Protein AF-A0A059LFQ0-F1 (afdb_monomer)

Radius of gyration: 30.04 Å; Cα contacts (8 Å, |Δi|>4): 350; chains: 1; bounding box: 87×69×75 Å

Structure (mmCIF, N/CA/C/O backbone):
data_AF-A0A059LFQ0-F1
#
_entry.id   AF-A0A059LFQ0-F1
#
loop_
_atom_site.group_PDB
_atom_site.id
_atom_site.type_symbol
_atom_site.label_atom_id
_atom_site.label_alt_id
_atom_site.label_comp_id
_atom_site.label_asym_id
_atom_site.label_entity_id
_atom_site.label_seq_id
_atom_site.pdbx_PDB_ins_code
_atom_site.Cartn_x
_atom_site.Cartn_y
_atom_site.Cartn_z
_atom_site.occupancy
_atom_site.B_iso_or_equiv
_atom_site.auth_seq_id
_atom_site.auth_comp_id
_atom_site.auth_asym_id
_atom_site.auth_atom_id
_atom_site.pdbx_PDB_model_num
ATOM 1 N N . MET A 1 1 ? 21.410 -30.186 13.457 1.00 49.62 1 MET A N 1
ATOM 2 C CA . MET A 1 1 ? 20.050 -30.114 12.888 1.00 49.62 1 MET A CA 1
ATOM 3 C C . MET A 1 1 ? 20.029 -28.939 11.933 1.00 49.62 1 MET A C 1
ATOM 5 O O . MET A 1 1 ? 20.402 -27.852 12.351 1.00 49.62 1 MET A O 1
ATOM 9 N N . LEU A 1 2 ? 19.724 -29.170 10.656 1.00 38.38 2 LEU A N 1
ATOM 10 C CA . LEU A 1 2 ? 19.491 -28.080 9.705 1.00 38.38 2 LEU A CA 1
ATOM 11 C C . LEU A 1 2 ? 18.171 -27.388 10.082 1.00 38.38 2 LEU A C 1
ATOM 13 O O . LEU A 1 2 ? 17.248 -28.095 10.497 1.00 38.38 2 LEU A O 1
ATOM 17 N N . PRO A 1 3 ? 18.075 -26.052 9.984 1.00 48.69 3 PRO A N 1
ATOM 18 C CA . PRO A 1 3 ? 16.813 -25.366 10.216 1.00 48.69 3 PRO A CA 1
ATOM 19 C C . PRO A 1 3 ? 15.763 -25.854 9.203 1.00 48.69 3 PRO A C 1
ATOM 21 O O . PRO A 1 3 ? 16.125 -26.200 8.072 1.00 48.69 3 PRO A O 1
ATOM 24 N N . PRO A 1 4 ? 14.480 -25.922 9.597 1.00 52.53 4 PRO A N 1
ATOM 25 C CA . PRO A 1 4 ? 13.408 -26.299 8.687 1.00 52.53 4 PRO A CA 1
ATOM 26 C C . PRO A 1 4 ? 13.381 -25.337 7.494 1.00 52.53 4 PRO A C 1
ATOM 28 O O . PRO A 1 4 ? 13.514 -24.125 7.655 1.00 52.53 4 PRO A O 1
ATOM 31 N N . VAL A 1 5 ? 13.236 -25.889 6.288 1.00 53.94 5 VAL A N 1
ATOM 32 C CA . VAL A 1 5 ? 13.040 -25.089 5.075 1.00 53.94 5 VAL A CA 1
ATOM 33 C C . VAL A 1 5 ? 11.691 -24.381 5.229 1.00 53.94 5 VAL A C 1
ATOM 35 O O . VAL A 1 5 ? 10.698 -25.079 5.451 1.00 53.94 5 VAL A O 1
ATOM 38 N N . PRO A 1 6 ? 11.632 -23.038 5.161 1.00 51.75 6 PRO A N 1
ATOM 39 C CA . PRO A 1 6 ? 10.374 -22.319 5.299 1.00 51.75 6 PRO A CA 1
ATOM 40 C C . PRO A 1 6 ? 9.403 -22.792 4.221 1.00 51.75 6 PRO A C 1
ATOM 42 O O . PRO A 1 6 ? 9.793 -23.022 3.069 1.00 51.75 6 PRO A O 1
ATOM 45 N N . SER A 1 7 ? 8.141 -22.969 4.605 1.00 55.72 7 SER A N 1
ATOM 46 C CA . SER A 1 7 ? 7.105 -23.319 3.647 1.00 55.72 7 SER A CA 1
ATOM 47 C C . SER A 1 7 ? 6.990 -22.188 2.608 1.00 55.72 7 SER A C 1
ATOM 49 O O . SER A 1 7 ? 7.266 -21.027 2.923 1.00 55.72 7 SER A O 1
ATOM 51 N N . PRO A 1 8 ? 6.590 -22.463 1.355 1.00 57.53 8 PRO A N 1
ATOM 52 C CA . PRO A 1 8 ? 6.386 -21.407 0.362 1.00 57.53 8 PRO A CA 1
ATOM 53 C C . PRO A 1 8 ? 5.339 -20.355 0.780 1.00 57.53 8 PRO A C 1
ATOM 55 O O . PRO A 1 8 ? 5.271 -19.316 0.124 1.00 57.53 8 PRO A O 1
ATOM 58 N N . ALA A 1 9 ? 4.566 -20.601 1.846 1.00 61.19 9 ALA A N 1
ATOM 59 C CA . ALA A 1 9 ? 3.638 -19.645 2.443 1.00 61.19 9 ALA A CA 1
ATOM 60 C C . ALA A 1 9 ? 4.330 -18.584 3.325 1.00 61.19 9 ALA A C 1
ATOM 62 O O . ALA A 1 9 ? 3.818 -17.476 3.426 1.00 61.19 9 ALA A O 1
ATOM 63 N N . ASP A 1 10 ? 5.517 -18.866 3.876 1.00 71.25 10 ASP A N 1
ATOM 64 C CA . ASP A 1 10 ? 6.169 -18.005 4.883 1.00 71.25 10 ASP A CA 1
ATOM 65 C C . ASP A 1 10 ? 7.236 -17.062 4.302 1.00 71.25 10 ASP A C 1
ATOM 67 O O . ASP A 1 10 ? 7.890 -16.311 5.028 1.00 71.25 10 ASP A O 1
ATOM 71 N N . ARG A 1 11 ? 7.472 -17.106 2.984 1.00 88.44 11 ARG A N 1
ATOM 72 C CA . ARG A 1 11 ? 8.466 -16.238 2.334 1.00 88.44 11 ARG A CA 1
ATOM 73 C C . ARG A 1 11 ? 7.852 -14.921 1.870 1.00 88.44 11 ARG A C 1
ATOM 75 O O . ARG A 1 11 ? 6.704 -14.869 1.432 1.00 88.44 11 ARG A O 1
ATOM 82 N N . VAL A 1 12 ? 8.674 -13.872 1.850 1.00 91.50 12 VAL A N 1
ATOM 83 C CA . VAL A 1 12 ? 8.312 -12.591 1.229 1.00 91.50 12 VAL A CA 1
ATOM 84 C C . VAL A 1 12 ? 7.959 -12.821 -0.240 1.00 91.50 12 VAL A C 1
ATOM 86 O O . VAL A 1 12 ? 8.779 -13.332 -1.006 1.00 91.50 12 VAL A O 1
ATOM 89 N N . ARG A 1 13 ? 6.741 -12.424 -0.621 1.00 93.88 13 ARG A N 1
ATOM 90 C CA . ARG A 1 13 ? 6.265 -12.453 -2.006 1.00 93.88 13 ARG A CA 1
ATOM 91 C C . ARG A 1 13 ? 6.632 -11.153 -2.707 1.00 93.88 13 ARG A C 1
ATOM 93 O O . ARG A 1 13 ? 6.334 -10.069 -2.209 1.00 93.88 13 ARG A O 1
ATOM 100 N N . VAL A 1 14 ? 7.255 -11.255 -3.874 1.00 96.25 14 VAL A N 1
ATOM 101 C CA . VAL A 1 14 ? 7.711 -10.112 -4.665 1.00 96.25 14 VAL A CA 1
ATOM 102 C C . VAL A 1 14 ? 6.994 -10.103 -6.006 1.00 96.25 14 VAL A C 1
ATOM 104 O O . VAL A 1 14 ? 7.158 -11.006 -6.824 1.00 96.25 14 VAL A O 1
ATOM 107 N N . TYR A 1 15 ? 6.235 -9.036 -6.245 1.00 96.56 15 TYR A N 1
ATOM 108 C CA . TYR A 1 15 ? 5.571 -8.772 -7.517 1.00 96.56 15 TYR A CA 1
ATOM 109 C C . TYR A 1 15 ? 6.213 -7.572 -8.207 1.00 96.56 15 TYR A C 1
ATOM 111 O O . TYR A 1 15 ? 6.507 -6.559 -7.570 1.00 96.56 15 TYR A O 1
ATOM 119 N N . VAL A 1 16 ? 6.389 -7.655 -9.524 1.00 96.88 16 VAL A N 1
ATOM 120 C CA . VAL A 1 16 ? 6.847 -6.527 -10.339 1.00 96.88 16 VAL A CA 1
ATOM 121 C C . VAL A 1 16 ? 5.700 -6.012 -11.180 1.00 96.88 16 VAL A C 1
ATOM 123 O O . VAL A 1 16 ? 5.093 -6.766 -11.928 1.00 96.88 16 VAL A O 1
ATOM 126 N N . ARG A 1 17 ? 5.436 -4.708 -11.112 1.00 95.88 17 ARG A N 1
ATOM 127 C CA . ARG A 1 17 ? 4.472 -4.036 -11.982 1.00 95.88 17 ARG A CA 1
ATOM 128 C C . ARG A 1 17 ? 5.190 -3.121 -12.958 1.00 95.88 17 ARG A C 1
ATOM 130 O O . ARG A 1 17 ? 5.884 -2.194 -12.544 1.00 95.88 17 ARG A O 1
ATOM 137 N N . VAL A 1 18 ? 4.985 -3.351 -14.250 1.00 94.19 18 VAL A N 1
ATOM 138 C CA . VAL A 1 18 ? 5.512 -2.484 -15.308 1.00 94.19 18 VAL A CA 1
ATOM 139 C C . VAL A 1 18 ? 4.449 -1.446 -15.656 1.00 94.19 18 VAL A C 1
ATOM 141 O O . VAL A 1 18 ? 3.319 -1.807 -15.970 1.00 94.19 18 VAL A O 1
ATOM 144 N N . ARG A 1 19 ? 4.777 -0.151 -15.580 1.00 92.62 19 ARG A N 1
ATOM 145 C CA . ARG A 1 19 ? 3.837 0.914 -15.965 1.00 92.62 19 ARG A CA 1
ATOM 146 C C . ARG A 1 19 ? 3.724 1.048 -17.492 1.00 92.62 19 ARG A C 1
ATOM 148 O O . ARG A 1 19 ? 4.681 0.706 -18.190 1.00 92.62 19 ARG A O 1
ATOM 155 N N . PRO A 1 20 ? 2.618 1.608 -18.018 1.00 90.44 20 PRO A N 1
ATOM 156 C CA . PRO A 1 20 ? 2.549 2.060 -19.403 1.00 90.44 20 PRO A CA 1
ATOM 157 C C . PRO A 1 20 ? 3.711 2.981 -19.759 1.00 90.44 20 PRO A C 1
ATOM 159 O O . PRO A 1 20 ? 4.155 3.794 -18.939 1.00 90.44 20 PRO A O 1
ATOM 162 N N . ARG A 1 21 ? 4.199 2.828 -20.990 1.00 87.62 21 ARG A N 1
ATOM 163 C CA . ARG A 1 21 ? 5.264 3.657 -21.538 1.00 87.62 21 ARG A CA 1
ATOM 164 C C . ARG A 1 21 ? 4.750 5.078 -21.798 1.00 87.62 21 ARG A C 1
ATOM 166 O O . ARG A 1 21 ? 3.622 5.252 -22.248 1.00 87.62 21 ARG A O 1
ATOM 173 N N . MET A 1 22 ? 5.598 6.062 -21.531 1.00 85.62 22 MET A N 1
ATOM 174 C CA . MET A 1 22 ? 5.428 7.470 -21.887 1.00 85.62 22 MET A CA 1
ATOM 175 C C . MET A 1 22 ? 6.414 7.853 -23.000 1.00 85.62 22 MET A C 1
ATOM 177 O O . MET A 1 22 ? 7.436 7.189 -23.187 1.00 85.62 22 MET A O 1
ATOM 181 N N . ASP A 1 23 ? 6.126 8.931 -23.729 1.00 81.31 23 ASP A N 1
ATOM 182 C CA . ASP A 1 23 ? 6.962 9.391 -24.850 1.00 81.31 23 ASP A CA 1
ATOM 183 C C . ASP A 1 23 ? 8.389 9.766 -24.415 1.00 81.31 23 ASP A C 1
ATOM 185 O O . ASP A 1 23 ? 9.339 9.614 -25.178 1.00 81.31 23 ASP A O 1
ATOM 189 N N . GLU A 1 24 ? 8.548 10.186 -23.159 1.00 79.88 24 GLU A N 1
ATOM 190 C CA . GLU A 1 24 ? 9.830 10.549 -22.542 1.00 79.88 24 GLU A CA 1
ATOM 191 C C . GLU A 1 24 ? 10.684 9.332 -22.130 1.00 79.88 24 GLU A C 1
ATOM 193 O O . GLU A 1 24 ? 11.830 9.490 -21.703 1.00 79.88 24 GLU A O 1
ATOM 198 N N . ASP A 1 25 ? 10.149 8.110 -22.231 1.00 80.69 25 ASP A N 1
ATOM 199 C CA . ASP A 1 25 ? 10.882 6.894 -21.874 1.00 80.69 25 ASP A CA 1
ATOM 200 C C . ASP A 1 25 ? 11.902 6.504 -22.957 1.00 80.69 25 ASP A C 1
ATOM 202 O O . ASP A 1 25 ? 11.668 6.684 -24.154 1.00 80.69 25 ASP A O 1
ATOM 206 N N . GLY A 1 26 ? 13.012 5.889 -22.524 1.00 78.44 26 GLY A N 1
ATOM 207 C CA . GLY A 1 26 ? 14.118 5.421 -23.373 1.00 78.44 26 GLY A CA 1
ATOM 208 C C . GLY A 1 26 ? 13.770 4.251 -24.309 1.00 78.44 26 GLY A C 1
ATOM 209 O O . GLY A 1 26 ? 12.698 4.185 -24.893 1.00 78.44 26 GLY A O 1
ATOM 210 N N . SER A 1 27 ? 14.681 3.300 -24.521 1.00 80.12 27 SER A N 1
ATOM 211 C CA . SER A 1 27 ? 14.458 2.239 -25.523 1.00 80.12 27 SER A CA 1
ATOM 212 C C . SER A 1 27 ? 13.156 1.430 -25.287 1.00 80.12 27 SER A C 1
ATOM 214 O O . SER A 1 27 ? 12.941 0.958 -24.167 1.00 80.12 27 SER A O 1
ATOM 216 N N . PRO A 1 28 ? 12.308 1.199 -26.321 1.00 76.75 28 PRO A N 1
ATOM 217 C CA . PRO A 1 28 ? 11.068 0.404 -26.213 1.00 76.75 28 PRO A CA 1
ATOM 218 C C . PRO A 1 28 ? 11.271 -0.997 -25.666 1.00 76.75 28 PRO A C 1
ATOM 220 O O . PRO A 1 28 ? 10.387 -1.535 -25.009 1.00 76.75 28 PRO A O 1
ATOM 223 N N . ASN A 1 29 ? 12.436 -1.572 -25.941 1.00 81.00 29 ASN A N 1
ATOM 224 C CA . ASN A 1 29 ? 12.727 -2.968 -25.654 1.00 81.00 29 ASN A CA 1
ATOM 225 C C . ASN A 1 29 ? 13.559 -3.135 -24.380 1.00 81.00 29 ASN A C 1
ATOM 227 O O . ASN A 1 29 ? 14.070 -4.226 -24.129 1.00 81.00 29 ASN A O 1
ATOM 231 N N . ALA A 1 30 ? 13.697 -2.069 -23.579 1.00 86.50 30 ALA A N 1
ATOM 232 C CA . ALA A 1 30 ? 14.480 -2.089 -22.350 1.00 86.50 30 ALA A CA 1
ATOM 233 C C . ALA A 1 30 ? 13.932 -3.084 -21.314 1.00 86.50 30 ALA A C 1
ATOM 235 O O . ALA A 1 30 ? 14.713 -3.634 -20.542 1.00 86.50 30 ALA A O 1
ATOM 236 N N . VAL A 1 31 ? 12.618 -3.339 -21.306 1.00 91.25 31 VAL A N 1
ATOM 237 C CA . VAL A 1 31 ? 11.961 -4.317 -20.426 1.00 91.25 31 VAL A CA 1
ATOM 238 C C . VAL A 1 31 ? 11.109 -5.262 -21.268 1.00 91.25 31 VAL A C 1
ATOM 240 O O . VAL A 1 31 ? 10.189 -4.827 -21.953 1.00 91.25 31 VAL A O 1
ATOM 243 N N . GLN A 1 32 ? 11.401 -6.558 -21.197 1.00 91.94 32 GLN A N 1
ATOM 244 C CA . GLN A 1 32 ? 10.672 -7.617 -21.894 1.00 91.94 32 GLN A CA 1
ATOM 245 C C . GLN A 1 32 ? 10.048 -8.556 -20.874 1.00 91.94 32 GLN A C 1
ATOM 247 O O . GLN A 1 32 ? 10.755 -9.148 -20.060 1.00 91.94 32 GLN A O 1
ATOM 252 N N . LEU A 1 33 ? 8.726 -8.679 -20.906 1.00 93.69 33 LEU A N 1
ATOM 253 C CA . LEU A 1 33 ? 8.003 -9.625 -20.066 1.00 93.69 33 LEU A CA 1
ATOM 254 C C . LEU A 1 33 ? 7.990 -10.999 -20.734 1.00 93.69 33 LEU A C 1
ATOM 256 O O . LEU A 1 33 ? 7.787 -11.095 -21.945 1.00 93.69 33 LEU A O 1
ATOM 260 N N . HIS A 1 34 ? 8.181 -12.055 -19.946 1.00 94.25 34 HIS A N 1
ATOM 261 C CA . HIS A 1 34 ? 8.029 -13.421 -20.437 1.00 94.25 34 HIS A CA 1
ATOM 262 C C . HIS A 1 34 ? 6.565 -13.880 -20.327 1.00 94.25 34 HIS A C 1
ATOM 264 O O . HIS A 1 34 ? 5.856 -13.457 -19.412 1.00 94.25 34 HIS A O 1
ATOM 270 N N . PRO A 1 35 ? 6.098 -14.776 -21.219 1.00 91.81 35 PRO A N 1
ATOM 271 C CA . PRO A 1 35 ? 4.732 -15.314 -21.176 1.00 91.81 35 PRO A CA 1
ATOM 272 C C . PRO A 1 35 ? 4.402 -16.129 -19.917 1.00 91.81 35 PRO A C 1
ATOM 274 O O . PRO A 1 35 ? 3.238 -16.422 -19.671 1.00 91.81 35 PRO A O 1
ATOM 277 N N . ASP A 1 36 ? 5.414 -16.510 -19.134 1.00 92.56 36 ASP A N 1
ATOM 278 C CA . ASP A 1 36 ? 5.254 -17.240 -17.873 1.00 92.56 36 ASP A CA 1
ATOM 279 C C . ASP A 1 36 ? 4.622 -16.394 -16.750 1.00 92.56 36 ASP A C 1
ATOM 281 O O . ASP A 1 36 ? 4.256 -16.937 -15.708 1.00 92.56 36 ASP A O 1
ATOM 285 N N . GLY A 1 37 ? 4.514 -15.072 -16.941 1.00 92.88 37 GLY A N 1
ATOM 286 C CA . GLY A 1 37 ? 3.968 -14.141 -15.954 1.00 92.88 37 GLY A CA 1
ATOM 287 C C . GLY A 1 37 ? 4.808 -14.023 -14.681 1.00 92.88 37 GLY A C 1
ATOM 288 O O . GLY A 1 37 ? 4.322 -13.493 -13.686 1.00 92.88 37 GLY A O 1
ATOM 289 N N . ARG A 1 38 ? 6.048 -14.522 -14.684 1.00 94.75 38 ARG A N 1
ATOM 290 C CA . ARG A 1 38 ? 6.945 -14.584 -13.515 1.00 94.75 38 ARG A CA 1
ATOM 291 C C . ARG A 1 38 ? 8.342 -14.074 -13.810 1.00 94.75 38 ARG A C 1
ATOM 293 O O . ARG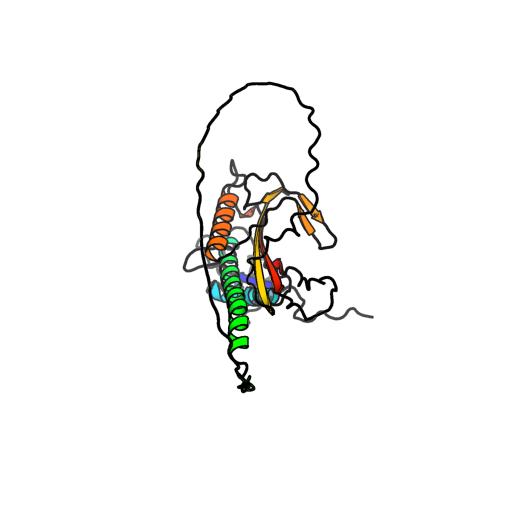 A 1 38 ? 9.043 -13.664 -12.890 1.00 94.75 38 ARG A O 1
ATOM 300 N N . SER A 1 39 ? 8.732 -14.041 -15.076 1.00 95.62 39 SER A N 1
ATOM 301 C CA . SER A 1 39 ? 10.050 -13.590 -15.482 1.00 95.62 39 SER A CA 1
ATOM 302 C C . SER A 1 39 ? 9.984 -12.302 -16.290 1.00 95.62 39 SER A C 1
ATOM 304 O O . SER A 1 39 ? 9.077 -12.072 -17.092 1.00 95.62 39 SER A O 1
ATOM 306 N N . LEU A 1 40 ? 11.018 -11.476 -16.152 1.00 95.75 40 LEU A N 1
ATOM 307 C CA . LEU A 1 40 ? 11.273 -10.356 -17.051 1.00 95.75 40 LEU A CA 1
ATOM 308 C C . LEU A 1 40 ? 12.751 -10.267 -17.402 1.00 95.75 40 LEU A C 1
ATOM 310 O O . LEU A 1 40 ? 13.629 -10.715 -16.664 1.00 95.75 40 LEU A O 1
ATOM 314 N N . THR A 1 41 ? 13.031 -9.644 -18.533 1.00 94.56 41 THR A N 1
ATOM 315 C CA . THR A 1 41 ? 14.378 -9.415 -19.028 1.00 94.56 41 THR A CA 1
ATOM 316 C C . THR A 1 41 ? 14.615 -7.927 -19.225 1.00 94.56 41 THR A C 1
ATOM 318 O O . THR A 1 41 ? 13.816 -7.243 -19.860 1.00 94.56 41 THR A O 1
ATOM 321 N N . ILE A 1 42 ? 15.729 -7.429 -18.687 1.00 92.94 42 ILE A N 1
ATOM 322 C CA . ILE A 1 42 ? 16.160 -6.043 -18.858 1.00 92.94 42 ILE A CA 1
ATOM 323 C C . ILE A 1 42 ? 17.288 -6.002 -19.887 1.00 92.94 42 ILE A C 1
ATOM 325 O O . ILE A 1 42 ? 18.353 -6.591 -19.674 1.00 92.94 42 ILE A O 1
ATOM 329 N N . GLN A 1 43 ? 17.060 -5.276 -20.980 1.00 89.06 43 GLN A N 1
ATOM 330 C CA . GLN A 1 43 ? 18.071 -4.973 -21.988 1.00 89.06 43 GLN A CA 1
ATOM 331 C C . GLN A 1 43 ? 18.615 -3.563 -21.760 1.00 89.06 43 GLN A C 1
ATOM 333 O O . GLN A 1 43 ? 17.864 -2.601 -21.608 1.00 89.06 43 GLN A O 1
ATOM 338 N N . ARG A 1 44 ? 19.941 -3.438 -21.719 1.00 83.94 44 ARG A N 1
ATOM 339 C CA . ARG A 1 44 ? 20.642 -2.160 -21.565 1.00 83.94 44 ARG A CA 1
ATOM 340 C C . ARG A 1 44 ? 21.571 -1.972 -22.752 1.00 83.94 44 ARG A C 1
ATOM 342 O O . ARG A 1 44 ? 22.219 -2.927 -23.174 1.00 83.94 44 ARG A O 1
ATOM 349 N N . GLU A 1 45 ? 21.670 -0.746 -23.250 1.00 79.19 45 GLU A N 1
ATOM 350 C CA . GLU A 1 45 ? 22.649 -0.417 -24.284 1.00 79.19 45 GLU A CA 1
ATOM 351 C C . GLU A 1 45 ? 24.058 -0.751 -23.775 1.00 79.19 45 GLU A C 1
ATOM 353 O O . GLU A 1 45 ? 24.453 -0.353 -22.675 1.00 79.19 45 GLU A O 1
ATOM 358 N N . ASN A 1 46 ? 24.800 -1.536 -24.558 1.00 79.25 46 ASN A N 1
ATOM 359 C CA . ASN A 1 46 ? 26.182 -1.934 -24.280 1.00 79.25 46 ASN A CA 1
ATOM 360 C C . ASN A 1 46 ? 26.407 -2.729 -22.975 1.00 79.25 46 ASN A C 1
ATOM 362 O O . ASN A 1 46 ? 27.519 -2.735 -22.445 1.00 79.25 46 ASN A O 1
ATOM 366 N N . ARG A 1 47 ? 25.392 -3.427 -22.439 1.00 81.44 47 ARG A N 1
ATOM 367 C CA . ARG A 1 47 ? 25.580 -4.394 -21.338 1.00 81.44 47 ARG A CA 1
ATOM 368 C C . ARG A 1 47 ? 24.891 -5.723 -21.616 1.00 81.44 47 ARG A C 1
ATOM 370 O O . ARG A 1 47 ? 23.946 -5.804 -22.395 1.00 81.44 47 ARG A O 1
ATOM 377 N N . ALA A 1 48 ? 25.362 -6.762 -20.927 1.00 83.06 48 ALA A N 1
ATOM 378 C CA . ALA A 1 48 ? 24.719 -8.065 -20.941 1.00 83.06 48 ALA A CA 1
ATOM 379 C C . ALA A 1 48 ? 23.259 -7.952 -20.482 1.00 83.06 48 ALA A C 1
ATOM 381 O O . ALA A 1 48 ? 22.929 -7.233 -19.534 1.00 83.06 48 ALA A O 1
ATOM 382 N N . THR A 1 49 ? 22.399 -8.677 -21.185 1.00 87.69 49 THR A N 1
ATOM 383 C CA . THR A 1 49 ? 20.981 -8.793 -20.864 1.00 87.69 49 THR A CA 1
ATOM 384 C C . THR A 1 49 ? 20.819 -9.581 -19.564 1.00 87.69 49 THR A C 1
ATOM 386 O O . THR A 1 49 ? 21.445 -10.626 -19.401 1.00 87.69 49 THR A O 1
ATOM 389 N N . ALA A 1 50 ? 19.986 -9.091 -18.645 1.00 92.31 50 ALA A N 1
ATOM 390 C CA . ALA A 1 50 ? 19.745 -9.738 -17.355 1.00 92.31 50 ALA A CA 1
ATOM 391 C C . ALA A 1 50 ? 18.299 -10.240 -17.262 1.00 92.31 50 ALA A C 1
ATOM 393 O O . ALA A 1 50 ? 17.365 -9.480 -17.525 1.00 92.31 50 ALA A O 1
ATOM 394 N N . LYS A 1 51 ? 18.119 -11.513 -16.891 1.00 94.19 51 LYS A N 1
ATOM 395 C CA . LYS A 1 51 ? 16.815 -12.125 -16.602 1.00 94.19 51 LYS A CA 1
ATOM 396 C C . LYS A 1 51 ? 16.581 -12.124 -15.090 1.00 94.19 51 LYS A C 1
ATOM 398 O O . LYS A 1 51 ? 17.490 -12.452 -14.334 1.00 94.19 51 LYS A O 1
ATOM 403 N N . PHE A 1 52 ? 15.369 -11.775 -14.682 1.00 96.00 52 PHE A N 1
ATOM 404 C CA . PHE A 1 52 ? 14.915 -11.774 -13.296 1.00 96.00 52 PHE A CA 1
ATOM 405 C C . PHE A 1 52 ? 13.621 -12.577 -13.187 1.00 96.00 52 PHE A C 1
ATOM 407 O O . PHE A 1 52 ? 12.801 -12.530 -14.105 1.00 96.00 52 PHE A O 1
ATOM 414 N N . GLU A 1 53 ? 13.445 -13.283 -12.075 1.00 96.12 53 GLU A N 1
ATOM 415 C CA . GLU A 1 53 ? 12.262 -14.095 -11.779 1.00 96.12 53 GLU A CA 1
ATOM 416 C C . GLU A 1 53 ? 11.655 -13.646 -10.446 1.00 96.12 53 GLU A C 1
ATOM 418 O O . GLU A 1 53 ? 12.377 -13.319 -9.502 1.00 96.12 53 GLU A O 1
ATOM 423 N N . PHE A 1 54 ? 10.328 -13.601 -10.397 1.00 95.88 54 PHE A N 1
ATOM 424 C CA . PHE A 1 54 ? 9.516 -13.073 -9.304 1.00 95.88 54 PHE A CA 1
ATOM 425 C C . PHE A 1 54 ? 8.275 -13.951 -9.100 1.00 95.88 54 PHE A C 1
ATOM 427 O O . PHE A 1 54 ? 7.989 -14.843 -9.901 1.00 95.88 54 PHE A O 1
ATOM 434 N N . ASP A 1 55 ? 7.499 -13.682 -8.049 1.00 95.19 55 ASP A N 1
ATOM 435 C CA . ASP A 1 55 ? 6.242 -14.399 -7.800 1.00 95.19 55 ASP A CA 1
ATOM 436 C C . ASP A 1 55 ? 5.156 -14.033 -8.819 1.00 95.19 55 ASP A C 1
ATOM 438 O O . ASP A 1 55 ? 4.322 -14.869 -9.176 1.00 95.19 55 ASP A O 1
ATOM 442 N N . GLY A 1 56 ? 5.224 -12.812 -9.354 1.00 95.69 56 GLY A N 1
ATOM 443 C CA . GLY A 1 56 ? 4.446 -12.393 -10.510 1.00 95.69 56 GLY A CA 1
ATOM 444 C C . GLY A 1 56 ? 4.989 -11.124 -11.163 1.00 95.69 56 GLY A C 1
ATOM 445 O O . GLY A 1 56 ? 5.504 -10.225 -10.495 1.00 95.69 56 GLY A O 1
ATOM 446 N N . VAL A 1 57 ? 4.852 -11.039 -12.483 1.00 97.12 57 VAL A N 1
ATOM 447 C CA . VAL A 1 57 ? 5.187 -9.862 -13.287 1.00 97.12 57 VAL A CA 1
ATOM 448 C C . VAL A 1 57 ? 3.926 -9.380 -13.998 1.00 97.12 57 VAL A C 1
ATOM 450 O O . VAL A 1 57 ? 3.393 -10.035 -14.890 1.00 97.12 57 VAL A O 1
ATOM 453 N N . LEU A 1 58 ? 3.452 -8.209 -13.587 1.00 96.19 58 LEU A N 1
ATOM 454 C CA . LEU A 1 58 ? 2.231 -7.575 -14.058 1.00 96.19 58 LEU A CA 1
ATOM 455 C C . LEU A 1 58 ? 2.547 -6.663 -15.257 1.00 96.19 58 LEU A C 1
ATOM 457 O O . LEU A 1 58 ? 3.351 -5.727 -15.117 1.00 96.19 58 LEU A O 1
ATOM 461 N N . PRO A 1 59 ? 1.931 -6.911 -16.429 1.00 95.06 59 PRO A N 1
ATOM 462 C CA . PRO A 1 59 ? 2.170 -6.125 -17.633 1.00 95.06 59 PRO A CA 1
ATOM 463 C C . PRO A 1 59 ? 1.598 -4.702 -17.527 1.00 95.06 59 PRO A C 1
ATOM 465 O O . PRO A 1 59 ? 0.750 -4.435 -16.676 1.00 95.06 59 PRO A O 1
ATOM 468 N N . PRO A 1 60 ? 1.968 -3.797 -18.452 1.00 93.19 60 PRO A N 1
ATOM 469 C CA . PRO A 1 60 ? 1.392 -2.451 -18.533 1.00 93.19 60 PRO A CA 1
ATOM 470 C C . PRO A 1 60 ? -0.131 -2.398 -18.681 1.00 93.19 60 PRO A C 1
ATOM 472 O O . PRO A 1 60 ? -0.745 -1.401 -18.313 1.00 93.19 60 PRO A O 1
ATOM 475 N N . SER A 1 61 ? -0.736 -3.458 -19.218 1.00 94.06 61 SER A N 1
ATOM 476 C CA . SER A 1 61 ? -2.187 -3.601 -19.350 1.00 94.06 61 SER A CA 1
ATOM 477 C C . SER A 1 61 ? -2.883 -4.033 -18.056 1.00 94.06 61 SER A C 1
ATOM 479 O O . SER A 1 61 ? -4.109 -4.017 -18.015 1.00 94.06 61 SER A O 1
ATOM 481 N N . ALA A 1 62 ? -2.136 -4.437 -17.020 1.00 94.44 62 ALA A N 1
ATOM 482 C CA . ALA A 1 62 ? -2.708 -4.899 -15.762 1.00 94.44 62 ALA A CA 1
ATOM 483 C C . ALA A 1 62 ? -3.444 -3.761 -15.046 1.00 94.44 62 ALA A C 1
ATOM 485 O O . ALA A 1 62 ? -2.874 -2.708 -14.720 1.00 94.44 62 ALA A O 1
ATOM 486 N N . SER A 1 63 ? -4.721 -4.000 -14.766 1.00 95.31 63 SER A N 1
ATOM 487 C CA . SER A 1 63 ? -5.561 -3.065 -14.038 1.00 95.31 63 SER A CA 1
ATOM 488 C C . SER A 1 63 ? -5.182 -3.026 -12.556 1.00 95.31 63 SER A C 1
ATOM 490 O O . SER A 1 63 ? -4.473 -3.885 -12.029 1.00 95.31 63 SER A O 1
ATOM 492 N N . GLN A 1 64 ? -5.685 -2.021 -11.839 1.00 96.12 64 GLN A N 1
ATOM 493 C CA . GLN A 1 64 ? -5.558 -1.991 -10.380 1.00 96.12 64 GLN A CA 1
ATOM 494 C C . GLN A 1 64 ? -6.262 -3.184 -9.717 1.00 96.12 64 GLN A C 1
ATOM 496 O O . GLN A 1 64 ? -5.809 -3.661 -8.684 1.00 96.12 64 GLN A O 1
ATOM 501 N N . ALA A 1 65 ? -7.359 -3.674 -10.302 1.00 95.62 65 ALA A N 1
ATOM 502 C CA . ALA A 1 65 ? -8.071 -4.831 -9.771 1.00 95.62 65 ALA A CA 1
ATOM 503 C C . ALA A 1 65 ? -7.232 -6.112 -9.895 1.00 95.62 65 ALA A C 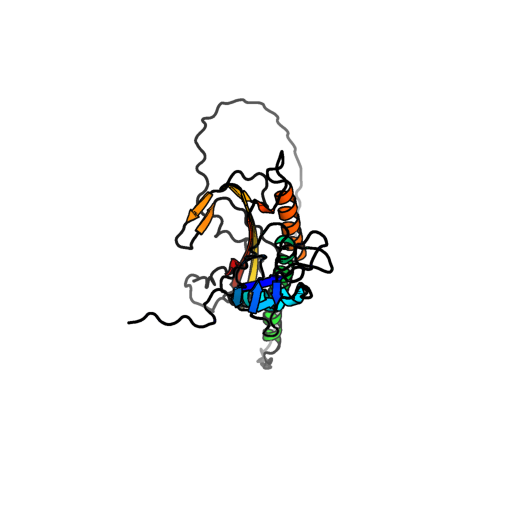1
ATOM 505 O O . ALA A 1 65 ? -7.202 -6.904 -8.955 1.00 95.62 65 ALA A O 1
ATOM 506 N N . ASP A 1 66 ? -6.496 -6.274 -10.998 1.00 95.38 66 ASP A N 1
ATOM 507 C CA . ASP A 1 66 ? -5.608 -7.426 -11.202 1.00 95.38 66 ASP A CA 1
ATOM 508 C C . ASP A 1 66 ? -4.467 -7.424 -10.181 1.00 95.38 66 ASP A C 1
ATOM 510 O O . ASP A 1 66 ? -4.218 -8.433 -9.525 1.00 95.38 66 ASP A O 1
ATOM 514 N N . VAL A 1 67 ? -3.826 -6.262 -9.990 1.00 96.38 67 VAL A N 1
ATOM 515 C CA . VAL A 1 67 ? -2.745 -6.074 -9.004 1.00 96.38 67 VAL A CA 1
ATOM 516 C C . VAL A 1 67 ? -3.242 -6.396 -7.594 1.00 96.38 67 VAL A C 1
ATOM 518 O O . VAL A 1 67 ? -2.559 -7.074 -6.829 1.00 96.38 67 VAL A O 1
ATOM 521 N N . TYR A 1 68 ? -4.440 -5.918 -7.255 1.00 97.19 68 TYR A N 1
ATOM 522 C CA . TYR A 1 68 ? -5.045 -6.158 -5.955 1.00 97.19 68 TYR A CA 1
ATOM 523 C C . TYR A 1 68 ? -5.307 -7.647 -5.725 1.00 97.19 68 TYR A C 1
ATOM 525 O O . TYR A 1 68 ? -4.851 -8.209 -4.731 1.00 97.19 68 TYR A O 1
ATOM 533 N N . SER A 1 69 ? -5.977 -8.291 -6.681 1.00 96.00 69 SER A N 1
ATOM 534 C CA . SER A 1 69 ? -6.381 -9.694 -6.579 1.00 96.00 69 SER A CA 1
ATOM 535 C C . SER A 1 69 ? -5.180 -10.630 -6.452 1.00 96.00 69 SER A C 1
ATOM 537 O O . SER A 1 69 ? -5.233 -11.594 -5.695 1.00 96.00 69 SER A O 1
ATOM 539 N N . CYS A 1 70 ? -4.082 -10.355 -7.166 1.00 93.69 70 CYS A N 1
ATOM 540 C CA . CYS A 1 70 ? -2.909 -11.224 -7.122 1.00 93.69 70 CYS A CA 1
ATOM 541 C C . CYS A 1 70 ? -2.006 -10.973 -5.904 1.00 93.69 70 CYS A C 1
ATOM 543 O O . CYS A 1 70 ? -1.473 -11.926 -5.339 1.00 93.69 70 CYS A O 1
ATOM 545 N N . ALA A 1 71 ? -1.793 -9.709 -5.518 1.00 94.25 71 ALA A N 1
ATOM 546 C CA . ALA A 1 71 ? -0.735 -9.349 -4.574 1.00 94.25 71 ALA A CA 1
ATOM 547 C C . ALA A 1 71 ? -1.242 -8.950 -3.183 1.00 94.25 71 ALA A C 1
ATOM 549 O O . ALA A 1 71 ? -0.518 -9.156 -2.215 1.00 94.25 71 ALA A O 1
ATOM 550 N N . VAL A 1 72 ? -2.445 -8.376 -3.074 1.00 96.06 72 VAL A N 1
ATOM 551 C CA . VAL A 1 72 ? -2.919 -7.719 -1.841 1.00 96.06 72 VAL A CA 1
ATOM 552 C C . VAL A 1 72 ? -4.068 -8.475 -1.186 1.00 96.06 72 VAL A C 1
ATOM 554 O O . VAL A 1 72 ? -4.044 -8.644 0.027 1.00 96.06 72 VAL A O 1
ATOM 557 N N . ALA A 1 73 ? -5.026 -8.987 -1.962 1.00 95.44 73 ALA A N 1
ATOM 558 C CA . ALA A 1 73 ? -6.173 -9.724 -1.429 1.00 95.44 73 ALA A CA 1
ATOM 559 C C . ALA A 1 73 ? -5.780 -10.895 -0.500 1.00 95.44 73 ALA A C 1
ATOM 561 O O . ALA A 1 73 ? -6.373 -11.010 0.569 1.00 95.44 73 ALA A O 1
ATOM 562 N N . PRO A 1 74 ? -4.738 -11.706 -0.800 1.00 93.81 74 PRO A N 1
ATOM 563 C CA . PRO A 1 74 ? -4.298 -12.745 0.133 1.00 93.81 74 PRO A CA 1
ATOM 564 C C . PRO A 1 74 ? -3.832 -12.187 1.482 1.00 93.81 74 PRO A C 1
ATOM 566 O O . PRO A 1 74 ? -4.084 -12.797 2.506 1.00 93.81 74 PRO A O 1
ATOM 569 N N . ILE A 1 75 ? -3.187 -11.018 1.486 1.00 93.69 75 ILE A N 1
ATOM 570 C CA . ILE A 1 75 ? -2.680 -10.382 2.709 1.00 93.69 75 ILE A CA 1
ATOM 571 C C . ILE A 1 75 ? -3.842 -9.832 3.539 1.00 93.69 75 ILE A C 1
ATOM 573 O O . ILE A 1 75 ? -3.839 -9.956 4.756 1.00 93.69 75 ILE A O 1
ATOM 577 N N . VAL A 1 76 ? -4.860 -9.258 2.891 1.00 94.19 76 VAL A N 1
ATOM 578 C CA . VAL A 1 76 ? -6.083 -8.815 3.582 1.00 94.19 76 VAL A CA 1
ATOM 579 C C . VAL A 1 76 ? -6.818 -10.009 4.197 1.00 94.19 76 VAL A C 1
ATOM 581 O O . VAL A 1 76 ? -7.286 -9.912 5.327 1.00 94.19 76 VAL A O 1
ATOM 584 N N . ALA A 1 77 ? -6.872 -11.146 3.498 1.00 91.19 77 ALA A N 1
ATOM 585 C CA . ALA A 1 77 ? -7.437 -12.379 4.041 1.00 91.19 77 ALA A CA 1
ATOM 586 C C . ALA A 1 77 ? -6.642 -12.902 5.250 1.00 91.19 77 ALA A C 1
ATOM 588 O O . ALA A 1 77 ? -7.249 -13.265 6.255 1.00 91.19 77 ALA A O 1
ATOM 589 N N . ASP A 1 78 ? -5.306 -12.883 5.185 1.00 90.62 78 ASP A N 1
ATOM 590 C CA . ASP A 1 78 ? -4.439 -13.253 6.312 1.00 90.62 78 ASP A CA 1
ATOM 591 C C . ASP A 1 78 ? -4.710 -12.343 7.529 1.00 90.62 78 ASP A C 1
ATOM 593 O O . ASP A 1 78 ? -4.823 -12.817 8.657 1.00 90.62 78 ASP A O 1
ATOM 597 N N . VAL A 1 79 ? -4.919 -11.043 7.306 1.00 90.12 79 VAL A N 1
ATOM 598 C CA . VAL A 1 79 ? -5.240 -10.079 8.374 1.00 90.12 79 VAL A CA 1
ATOM 599 C C . VAL A 1 79 ? -6.593 -10.346 9.007 1.00 90.12 79 VAL A C 1
ATOM 601 O O . VAL A 1 79 ? -6.715 -10.327 10.230 1.00 90.12 79 VAL A O 1
ATOM 604 N N . LEU A 1 80 ? -7.609 -10.632 8.197 1.00 88.25 80 LEU A N 1
ATOM 605 C CA . LEU A 1 80 ? -8.927 -11.014 8.703 1.00 88.25 80 LEU A CA 1
ATOM 606 C C . LEU A 1 80 ? -8.873 -12.328 9.500 1.00 88.25 80 LEU A C 1
ATOM 608 O O . LEU A 1 80 ? -9.664 -12.517 10.418 1.00 88.25 80 LEU A O 1
ATOM 612 N N . ALA A 1 81 ? -7.909 -13.202 9.201 1.00 86.06 81 ALA A N 1
ATOM 613 C CA . ALA A 1 81 ? -7.626 -14.410 9.973 1.00 86.06 81 ALA A CA 1
ATOM 614 C C . ALA A 1 81 ? -6.763 -14.167 11.232 1.00 86.06 81 ALA A C 1
ATOM 616 O O . ALA A 1 81 ? -6.470 -15.121 11.951 1.00 86.06 81 ALA A O 1
ATOM 617 N N . GLY A 1 82 ? -6.375 -12.919 11.520 1.00 85.12 82 GLY A N 1
ATOM 618 C CA . GLY A 1 82 ? -5.618 -12.543 12.717 1.00 85.12 82 GLY A CA 1
ATOM 619 C C . GLY A 1 82 ? -4.097 -12.475 12.534 1.00 85.12 82 GLY A C 1
ATOM 620 O O . GLY A 1 82 ? -3.374 -12.421 13.525 1.00 85.12 82 GLY A O 1
ATOM 621 N N . TYR A 1 83 ? -3.585 -12.489 11.300 1.00 88.69 83 TYR A N 1
ATOM 622 C CA . TYR A 1 83 ? -2.149 -12.364 11.024 1.00 88.69 83 TYR A CA 1
ATOM 623 C C . TYR A 1 83 ? -1.743 -10.926 10.682 1.00 88.69 83 TYR A C 1
ATOM 625 O O . TYR A 1 83 ? -2.518 -10.147 10.139 1.00 88.69 83 TYR A O 1
ATOM 633 N N . ASN A 1 84 ? -0.481 -10.570 10.924 1.00 89.12 84 ASN A N 1
ATOM 634 C CA . ASN A 1 84 ? 0.046 -9.283 10.472 1.00 89.12 84 ASN A CA 1
ATOM 635 C C . ASN A 1 84 ? 0.373 -9.321 8.974 1.00 89.12 84 ASN A C 1
ATOM 637 O O . ASN A 1 84 ? 1.134 -10.172 8.509 1.00 89.12 84 ASN A O 1
ATOM 641 N N . GLY A 1 85 ? -0.176 -8.366 8.230 1.00 90.88 85 GLY A N 1
ATOM 642 C CA . GLY A 1 85 ? 0.085 -8.149 6.815 1.00 90.88 85 GLY A CA 1
ATOM 643 C C . GLY A 1 85 ? 0.978 -6.932 6.591 1.00 90.88 85 GLY A C 1
ATOM 644 O O . GLY A 1 85 ? 0.972 -5.984 7.364 1.00 90.88 85 GLY A O 1
ATOM 645 N N . THR A 1 86 ? 1.776 -6.927 5.524 1.00 93.94 86 THR A N 1
ATOM 646 C CA . THR A 1 86 ? 2.490 -5.712 5.101 1.00 93.94 86 THR A CA 1
ATOM 647 C C . THR A 1 86 ? 2.633 -5.688 3.589 1.00 93.94 86 THR A C 1
ATOM 649 O O . THR A 1 86 ? 3.135 -6.632 2.977 1.00 93.94 86 THR A O 1
ATOM 652 N N . VAL A 1 87 ? 2.236 -4.571 2.978 1.00 94.62 87 VAL A N 1
ATOM 653 C CA . VAL A 1 87 ? 2.415 -4.313 1.545 1.00 94.62 87 VAL A CA 1
ATOM 654 C C . VAL A 1 87 ? 3.311 -3.101 1.355 1.00 94.62 87 VAL A C 1
ATOM 656 O O . VAL A 1 87 ? 2.986 -1.994 1.777 1.00 94.62 87 VAL A O 1
ATOM 659 N N . MET A 1 88 ? 4.418 -3.283 0.636 1.00 94.19 88 MET A N 1
ATOM 660 C CA . MET A 1 88 ? 5.338 -2.198 0.305 1.00 94.19 88 MET A CA 1
ATOM 661 C C . MET A 1 88 ? 5.464 -2.032 -1.209 1.00 94.19 88 MET A C 1
ATOM 663 O O . MET A 1 88 ? 5.717 -2.990 -1.936 1.00 94.19 88 MET A O 1
ATOM 667 N N . ALA A 1 89 ? 5.349 -0.793 -1.693 1.00 93.19 89 ALA A N 1
ATOM 668 C CA . ALA A 1 89 ? 5.683 -0.459 -3.0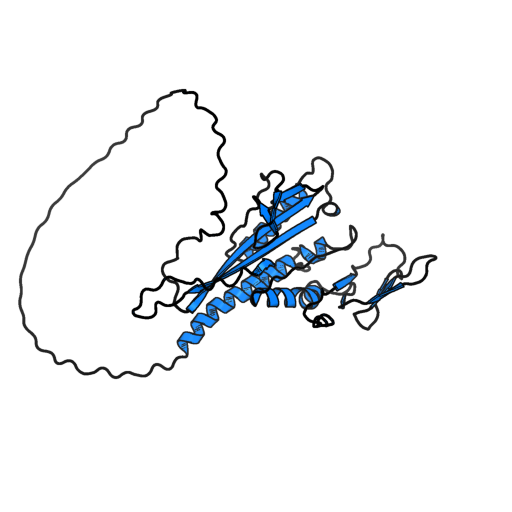75 1.00 93.19 89 ALA A CA 1
ATOM 669 C C . ALA A 1 89 ? 7.078 0.168 -3.156 1.00 93.19 89 ALA A C 1
ATOM 671 O O . ALA A 1 89 ? 7.343 1.215 -2.561 1.00 93.19 89 ALA A O 1
ATOM 672 N N . TYR A 1 90 ? 7.950 -0.431 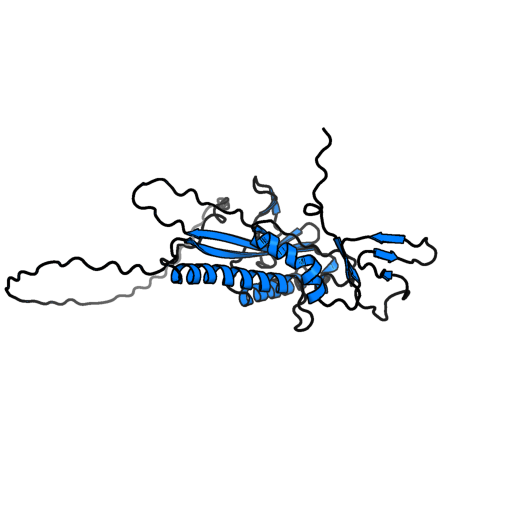-3.965 1.00 92.12 90 TYR A N 1
ATOM 673 C CA . TYR A 1 90 ? 9.316 0.033 -4.191 1.00 92.12 90 TYR A CA 1
ATOM 674 C C . TYR A 1 90 ? 9.571 0.335 -5.674 1.00 92.12 90 TYR A C 1
ATOM 676 O O . TYR A 1 90 ? 8.990 -0.283 -6.561 1.00 92.12 90 TYR A O 1
ATOM 684 N N . GLY A 1 91 ? 10.431 1.318 -5.951 1.00 89.19 91 GLY A N 1
ATOM 685 C CA . GLY A 1 91 ? 10.811 1.699 -7.312 1.00 89.19 91 GLY A CA 1
ATOM 686 C C . GLY A 1 91 ? 11.233 3.161 -7.436 1.00 89.19 91 GLY A C 1
ATOM 687 O O . GLY A 1 91 ? 11.043 3.962 -6.517 1.00 89.19 91 GLY A O 1
ATOM 688 N N . GLN A 1 92 ? 11.770 3.538 -8.595 1.00 86.38 92 GLN A N 1
ATOM 689 C CA . GLN A 1 92 ? 12.202 4.912 -8.874 1.00 86.38 92 GLN A CA 1
ATOM 690 C C . GLN A 1 92 ? 11.043 5.929 -8.848 1.00 86.38 92 GLN A C 1
ATOM 692 O O . GLN A 1 92 ? 9.854 5.583 -8.876 1.00 86.38 92 GLN A O 1
ATOM 697 N N . THR A 1 93 ? 11.372 7.219 -8.779 1.00 85.44 93 THR A N 1
ATOM 698 C CA . THR A 1 93 ? 10.397 8.300 -8.998 1.00 85.44 93 THR A CA 1
ATOM 699 C C . THR A 1 93 ? 9.759 8.156 -10.379 1.00 85.44 93 THR A C 1
ATOM 701 O O . THR A 1 93 ? 10.432 7.792 -11.339 1.00 85.44 93 THR A O 1
ATOM 704 N N . GLY A 1 94 ? 8.444 8.365 -10.472 1.00 83.25 94 GLY A N 1
ATOM 705 C CA . GLY A 1 94 ? 7.705 8.174 -11.725 1.00 83.25 94 GLY A CA 1
ATOM 706 C C . GLY A 1 94 ? 7.420 6.712 -12.102 1.00 83.25 94 GLY A C 1
ATOM 707 O O . GLY A 1 94 ? 6.763 6.473 -13.106 1.00 83.25 94 GLY A O 1
ATOM 708 N N . ALA A 1 95 ? 7.832 5.719 -11.301 1.00 87.12 95 ALA A N 1
ATOM 709 C CA . ALA A 1 95 ? 7.523 4.303 -11.564 1.00 87.12 95 ALA A CA 1
ATOM 710 C C . ALA A 1 95 ? 6.059 3.904 -11.273 1.00 87.12 95 ALA A C 1
ATOM 712 O O . ALA A 1 95 ? 5.665 2.781 -11.557 1.00 87.12 95 ALA A O 1
ATOM 713 N N . GLY A 1 96 ? 5.250 4.798 -10.691 1.00 88.88 96 GLY A N 1
ATOM 714 C CA . GLY A 1 96 ? 3.840 4.518 -10.386 1.00 88.88 96 GLY A CA 1
ATOM 715 C C . GLY A 1 96 ? 3.565 3.936 -8.991 1.00 88.88 96 GLY A C 1
ATOM 716 O O . GLY A 1 96 ? 2.523 3.318 -8.794 1.00 88.88 96 GLY A O 1
ATOM 717 N N . LYS A 1 97 ? 4.446 4.152 -8.000 1.00 91.19 97 LYS A N 1
ATOM 718 C CA . LYS A 1 97 ? 4.221 3.730 -6.596 1.00 91.19 97 LYS A CA 1
ATOM 719 C C . LYS A 1 97 ? 2.931 4.315 -6.009 1.00 91.19 97 LYS A C 1
ATOM 721 O O . LYS A 1 97 ? 2.043 3.570 -5.613 1.00 91.19 97 LYS A O 1
ATOM 726 N N . THR A 1 98 ? 2.805 5.645 -6.026 1.00 89.06 98 THR A N 1
ATOM 727 C CA . THR A 1 98 ? 1.612 6.356 -5.532 1.00 89.06 98 THR A CA 1
ATOM 728 C C . THR A 1 98 ? 0.368 5.976 -6.328 1.00 89.06 98 THR A C 1
ATOM 730 O O . THR A 1 98 ? -0.693 5.785 -5.748 1.00 89.06 98 THR A O 1
ATOM 733 N N . TYR A 1 99 ? 0.508 5.803 -7.648 1.00 91.25 99 TYR A N 1
ATOM 734 C CA . TYR A 1 99 ? -0.580 5.312 -8.491 1.00 91.25 99 TYR A CA 1
ATOM 735 C C . TYR A 1 99 ? -1.052 3.928 -8.029 1.00 91.25 99 TYR A C 1
ATOM 737 O O . TYR A 1 99 ? -2.244 3.710 -7.872 1.00 91.25 99 TYR A O 1
ATOM 745 N N . THR A 1 100 ? -0.125 3.011 -7.749 1.00 94.69 100 THR A N 1
ATOM 746 C CA . THR A 1 100 ? -0.447 1.649 -7.312 1.00 94.69 100 THR A CA 1
ATOM 747 C C . THR A 1 100 ? -1.103 1.630 -5.933 1.00 94.69 100 THR A C 1
ATOM 749 O O . THR A 1 100 ? -2.157 1.023 -5.786 1.00 94.69 100 THR A O 1
ATOM 752 N N . LEU A 1 101 ? -0.525 2.302 -4.933 1.00 93.06 101 LEU A N 1
ATOM 753 C CA . LEU A 1 101 ? -1.011 2.217 -3.551 1.00 93.06 101 LEU A CA 1
ATOM 754 C C . LEU A 1 101 ? -2.193 3.147 -3.254 1.00 93.06 101 LEU A C 1
ATOM 756 O O . LEU A 1 101 ? -3.213 2.678 -2.761 1.00 93.06 101 LEU A O 1
ATOM 760 N N . SER A 1 102 ? -2.075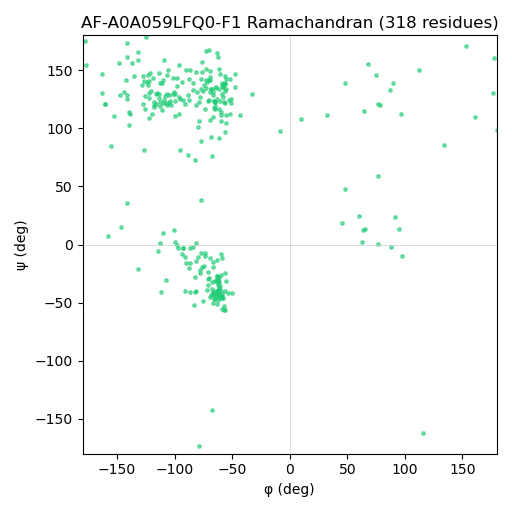 4.438 -3.565 1.00 90.31 102 SER A N 1
ATOM 761 C CA . SER A 1 102 ? -2.933 5.487 -2.986 1.00 90.31 102 SER A CA 1
ATOM 762 C C . SER A 1 102 ? -3.884 6.149 -3.984 1.00 90.31 102 SER A C 1
ATOM 764 O O . SER A 1 102 ? -4.598 7.073 -3.614 1.00 90.31 102 SER A O 1
ATOM 766 N N . SER A 1 103 ? -3.901 5.748 -5.262 1.00 90.25 103 SER A N 1
ATOM 767 C CA . SER A 1 103 ? -4.778 6.402 -6.245 1.00 90.25 103 SER A CA 1
ATOM 768 C C . SER A 1 103 ? -6.251 6.312 -5.824 1.00 90.25 103 SER A C 1
ATOM 770 O O . SER A 1 103 ? -6.751 5.236 -5.517 1.00 90.25 103 SER A O 1
ATOM 772 N N . MET A 1 104 ? -6.952 7.447 -5.830 1.00 86.12 104 MET A N 1
ATOM 773 C CA . MET A 1 104 ? -8.377 7.556 -5.477 1.00 86.12 104 MET A CA 1
ATOM 774 C C . MET A 1 104 ? -9.264 7.862 -6.694 1.00 86.12 104 MET A C 1
ATOM 776 O O . MET A 1 104 ? -10.440 8.189 -6.550 1.00 86.12 104 MET A O 1
ATOM 780 N N . SER A 1 105 ? -8.714 7.797 -7.907 1.00 87.88 105 SER A N 1
ATOM 781 C CA . SER A 1 105 ? -9.477 8.075 -9.125 1.00 87.88 105 SER A CA 1
ATOM 782 C C . SER A 1 105 ? -10.458 6.936 -9.407 1.00 87.88 105 SER A C 1
ATOM 784 O O . SER A 1 105 ? -10.088 5.770 -9.295 1.00 87.88 105 SER A O 1
ATOM 786 N N . GLN A 1 106 ? -11.680 7.261 -9.841 1.00 78.00 106 GLN A N 1
ATOM 787 C CA . GLN A 1 106 ? -12.784 6.297 -10.009 1.00 78.00 106 GLN A CA 1
ATOM 788 C C . GLN A 1 106 ? -12.402 5.044 -10.820 1.00 78.00 106 GLN A C 1
ATOM 790 O O . GLN A 1 106 ? -12.719 3.930 -10.417 1.00 78.00 106 GLN A O 1
ATOM 795 N N . ASN A 1 107 ? -11.641 5.207 -11.907 1.00 82.12 107 ASN A N 1
ATOM 796 C CA . ASN A 1 107 ? -11.239 4.093 -12.778 1.00 82.12 107 ASN A CA 1
ATOM 797 C C . ASN A 1 107 ? -9.888 3.464 -12.403 1.00 82.12 107 ASN A C 1
ATOM 799 O O . ASN A 1 107 ? -9.453 2.504 -13.035 1.00 82.12 107 ASN A O 1
ATOM 803 N N . SER A 1 108 ? -9.193 4.002 -11.400 1.00 89.81 108 SER A N 1
ATOM 804 C CA . SER A 1 108 ? -7.859 3.542 -11.017 1.00 89.81 108 SER A CA 1
ATOM 805 C C . SER A 1 108 ? -7.635 3.534 -9.510 1.00 89.81 108 SER A C 1
ATOM 807 O O . SER A 1 108 ? -6.516 3.778 -9.068 1.00 89.81 108 SER A O 1
ATOM 809 N N . ILE A 1 109 ? -8.669 3.201 -8.734 1.00 94.62 109 ILE A N 1
ATOM 810 C CA . ILE A 1 109 ? -8.585 3.042 -7.278 1.00 94.62 109 ILE A CA 1
ATOM 811 C C . ILE A 1 109 ? -7.422 2.098 -6.930 1.00 94.62 109 ILE A C 1
ATOM 813 O O . ILE A 1 109 ? -7.347 0.996 -7.479 1.00 94.62 109 ILE A O 1
ATOM 817 N N . GLY A 1 110 ? -6.506 2.554 -6.078 1.00 95.56 110 GLY A N 1
ATOM 818 C CA . GLY A 1 110 ? -5.281 1.867 -5.675 1.00 95.56 110 GLY A CA 1
ATOM 819 C C . GLY A 1 110 ? -5.498 0.781 -4.623 1.00 95.56 1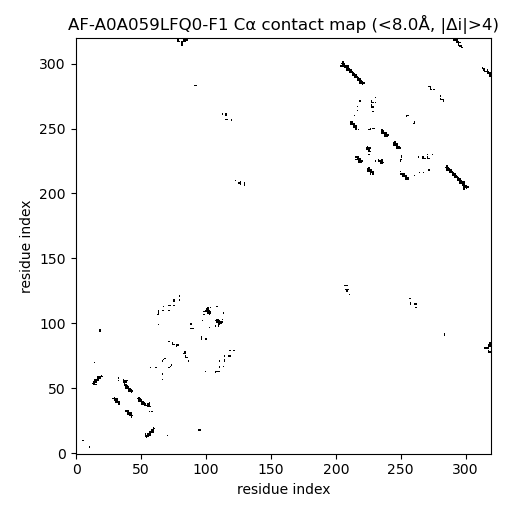10 GLY A C 1
ATOM 820 O O . GLY A 1 110 ? -6.627 0.449 -4.268 1.00 95.56 110 GLY A O 1
ATOM 821 N N . MET A 1 111 ? -4.399 0.217 -4.129 1.00 97.00 111 MET A N 1
ATOM 822 C CA . MET A 1 111 ? -4.432 -0.915 -3.201 1.00 97.00 111 MET A CA 1
ATOM 823 C C . MET A 1 111 ? -4.995 -0.545 -1.828 1.00 97.00 111 MET A C 1
ATOM 825 O O . MET A 1 111 ? -5.825 -1.282 -1.317 1.00 97.00 111 MET A O 1
ATOM 829 N N . ILE A 1 112 ? -4.602 0.599 -1.258 1.00 95.56 112 ILE A N 1
ATOM 830 C CA . ILE A 1 112 ? -5.041 1.053 0.074 1.00 95.56 112 ILE A CA 1
ATOM 831 C C . ILE A 1 112 ? -6.572 1.202 0.139 1.00 95.56 112 ILE A C 1
ATOM 833 O O . ILE A 1 112 ? -7.192 0.556 0.980 1.00 95.56 112 ILE A O 1
ATOM 837 N N . PRO A 1 113 ? -7.225 1.988 -0.742 1.00 95.81 113 PRO A N 1
ATOM 838 C CA . PRO A 1 113 ? -8.683 2.104 -0.723 1.00 95.81 113 PRO A CA 1
ATOM 839 C C . PRO A 1 113 ? -9.420 0.795 -1.034 1.00 95.81 113 PRO A C 1
ATOM 841 O O . PRO A 1 113 ? -10.514 0.593 -0.514 1.00 95.81 113 PRO A O 1
ATOM 844 N N . ARG A 1 114 ? -8.846 -0.097 -1.857 1.00 96.62 114 ARG A N 1
ATOM 845 C CA . ARG A 1 114 ? -9.423 -1.432 -2.109 1.00 96.62 114 ARG A CA 1
ATOM 846 C C . ARG A 1 114 ? -9.339 -2.328 -0.879 1.00 96.62 114 ARG A C 1
ATOM 848 O O . ARG A 1 114 ? -10.345 -2.932 -0.530 1.00 96.62 114 ARG A O 1
ATOM 855 N N . ALA A 1 115 ? -8.185 -2.351 -0.215 1.00 96.69 115 ALA A N 1
ATOM 856 C CA . ALA A 1 115 ? -7.970 -3.103 1.016 1.00 96.69 115 ALA A CA 1
ATOM 857 C C . ALA A 1 115 ? -8.915 -2.619 2.115 1.00 96.69 115 ALA A C 1
ATOM 859 O O . ALA A 1 115 ? -9.603 -3.430 2.718 1.00 96.69 115 ALA A O 1
ATOM 860 N N . ALA A 1 116 ? -9.038 -1.300 2.301 1.00 95.69 116 ALA A N 1
ATOM 861 C CA . ALA A 1 116 ? -10.005 -0.730 3.233 1.00 95.69 116 ALA A CA 1
ATOM 862 C C . ALA A 1 116 ? -11.443 -1.157 2.888 1.00 95.69 116 ALA A C 1
ATOM 864 O O . ALA A 1 116 ? -12.187 -1.577 3.768 1.00 95.69 116 ALA A O 1
ATOM 865 N N . ALA A 1 117 ? -11.841 -1.089 1.613 1.00 95.62 117 ALA A N 1
ATOM 866 C CA . ALA A 1 117 ? -13.183 -1.490 1.196 1.00 95.62 117 ALA A CA 1
ATOM 867 C C . ALA A 1 117 ? -13.473 -2.970 1.479 1.00 95.62 117 ALA A C 1
ATOM 869 O O . ALA A 1 117 ? -14.543 -3.284 1.996 1.00 95.62 117 ALA A O 1
ATOM 870 N N . GLU A 1 118 ? -12.531 -3.864 1.173 1.00 95.38 118 GLU A N 1
ATOM 871 C CA . GLU A 1 118 ? -12.677 -5.291 1.465 1.00 95.38 118 GLU A CA 1
ATOM 872 C C . GLU A 1 118 ? -12.696 -5.568 2.967 1.00 95.38 118 GLU A C 1
ATOM 874 O O . GLU A 1 118 ? -13.549 -6.326 3.420 1.00 95.38 118 GLU A O 1
ATOM 879 N N . LEU A 1 119 ? -11.831 -4.901 3.735 1.00 94.19 119 LEU A N 1
ATOM 880 C CA . LEU A 1 119 ? -11.781 -5.014 5.188 1.00 94.19 119 LEU A CA 1
ATOM 881 C C . LEU A 1 119 ? -13.140 -4.668 5.805 1.00 94.19 119 LEU A C 1
ATOM 883 O O . LEU A 1 119 ? -13.754 -5.505 6.455 1.00 94.19 119 LEU A O 1
ATOM 887 N N . PHE A 1 120 ? -13.669 -3.473 5.530 1.00 93.94 120 PHE A N 1
ATOM 888 C CA . PHE A 1 120 ? -14.976 -3.061 6.051 1.00 93.94 120 PHE A CA 1
ATOM 889 C C . PHE A 1 120 ? -16.117 -3.962 5.556 1.00 93.94 120 PHE A C 1
ATOM 891 O O . PHE A 1 120 ? -17.052 -4.226 6.307 1.00 93.94 120 PHE A O 1
ATOM 898 N N . ALA A 1 121 ? -16.049 -4.461 4.318 1.00 93.44 121 ALA A N 1
ATOM 899 C CA . ALA A 1 121 ? -17.049 -5.386 3.791 1.00 93.44 121 ALA A CA 1
ATOM 900 C C . ALA A 1 121 ? -16.977 -6.786 4.425 1.00 93.44 121 ALA A C 1
ATOM 902 O O . ALA A 1 121 ? -17.992 -7.475 4.474 1.00 93.44 121 ALA A O 1
ATOM 903 N N . ALA A 1 122 ? -15.802 -7.246 4.857 1.00 90.81 122 ALA A N 1
ATOM 904 C CA . ALA A 1 122 ? -15.641 -8.503 5.585 1.00 90.81 122 ALA A CA 1
ATOM 905 C C . ALA A 1 122 ? -16.124 -8.367 7.034 1.00 90.81 122 ALA A C 1
ATOM 907 O O . ALA A 1 122 ? -16.981 -9.132 7.458 1.00 90.81 122 ALA A O 1
ATOM 908 N N . LEU A 1 123 ? -15.700 -7.314 7.737 1.00 88.25 123 LEU A N 1
ATOM 909 C CA . LEU A 1 123 ? -16.118 -7.062 9.121 1.00 88.25 123 LEU A CA 1
ATOM 910 C C . LEU A 1 123 ? -17.635 -6.836 9.252 1.00 88.25 123 LEU A C 1
ATOM 912 O O . LEU A 1 123 ? -18.239 -7.195 10.258 1.00 88.25 123 LEU A O 1
ATOM 916 N N . ALA A 1 124 ? -18.275 -6.267 8.224 1.00 87.19 124 ALA A N 1
ATOM 917 C CA . ALA A 1 124 ? -19.730 -6.131 8.173 1.00 87.19 124 ALA A CA 1
ATOM 918 C C . ALA A 1 124 ? -20.470 -7.450 7.875 1.00 87.19 124 ALA A C 1
ATOM 920 O O . ALA A 1 124 ? -21.672 -7.521 8.102 1.00 87.19 124 ALA A O 1
ATOM 921 N N . ARG A 1 125 ? -19.795 -8.471 7.329 1.00 84.19 125 ARG A N 1
ATOM 922 C CA . ARG A 1 125 ? -20.377 -9.809 7.125 1.00 84.19 125 ARG A CA 1
ATOM 923 C C . ARG A 1 125 ? -20.305 -10.636 8.402 1.00 84.19 125 ARG A C 1
ATOM 925 O O . ARG A 1 125 ? -21.299 -11.263 8.756 1.00 84.19 125 ARG A O 1
ATOM 932 N N . ASP A 1 126 ? -19.194 -10.550 9.127 1.00 76.44 126 ASP A N 1
ATOM 933 C CA . ASP A 1 126 ? -18.995 -11.272 10.390 1.00 76.44 126 ASP A CA 1
ATOM 934 C C . ASP A 1 126 ? -20.011 -10.851 11.466 1.00 76.44 126 ASP A C 1
ATOM 936 O O . ASP A 1 126 ? -20.484 -11.682 12.244 1.00 76.44 126 ASP A O 1
ATOM 940 N N . SER A 1 127 ? -20.435 -9.582 11.461 1.00 69.19 127 SER A N 1
ATOM 941 C CA . SER A 1 127 ? -21.502 -9.098 12.345 1.00 69.19 127 SER A CA 1
ATOM 942 C C . SER A 1 127 ? -22.902 -9.611 11.970 1.00 69.19 127 SER A C 1
ATOM 944 O O . SER A 1 127 ? -23.763 -9.694 12.843 1.00 69.19 127 SER A O 1
ATOM 946 N N . VAL A 1 128 ? -23.142 -9.994 10.707 1.00 62.81 128 VAL A N 1
ATOM 947 C CA . VAL A 1 128 ? -24.447 -10.485 10.216 1.00 62.81 128 VAL A CA 1
ATOM 948 C C . VAL A 1 128 ? -24.566 -12.007 10.331 1.00 62.81 128 VAL A C 1
ATOM 950 O O . VAL A 1 128 ? -25.615 -12.506 10.736 1.00 62.81 128 VAL A O 1
ATOM 953 N N . GLU A 1 129 ? -23.502 -12.765 10.041 1.00 59.28 129 GLU A N 1
ATOM 954 C CA . GLU A 1 129 ? -23.503 -14.235 10.182 1.00 59.28 129 GLU A CA 1
ATOM 955 C C . GLU A 1 129 ? -23.716 -14.681 11.644 1.00 59.28 129 GLU A C 1
ATOM 957 O O . GLU A 1 129 ? -24.341 -15.717 11.918 1.00 59.28 129 GLU A O 1
ATOM 962 N N . ALA A 1 130 ? -23.267 -13.864 12.601 1.00 55.25 130 ALA A N 1
ATOM 963 C CA . ALA A 1 130 ? -23.564 -14.039 14.020 1.00 55.25 130 ALA A CA 1
ATOM 964 C C . ALA A 1 130 ? -25.069 -13.904 14.347 1.00 55.25 130 ALA A C 1
ATOM 966 O O . ALA A 1 130 ? -25.530 -14.512 15.312 1.00 55.25 130 ALA A O 1
ATOM 967 N N . ASP A 1 131 ? -25.845 -13.155 13.551 1.00 52.75 131 ASP A N 1
ATOM 968 C CA . ASP A 1 131 ? -27.289 -12.954 13.754 1.00 52.75 131 ASP A CA 1
ATOM 969 C C . ASP A 1 131 ? -28.116 -14.075 13.081 1.00 52.75 131 ASP A C 1
ATOM 971 O O . ASP A 1 131 ? -29.032 -14.627 13.695 1.00 52.75 131 ASP A O 1
ATOM 975 N N . GLU A 1 132 ? -27.748 -14.516 11.866 1.00 54.44 132 GLU A N 1
ATOM 976 C CA . GLU A 1 132 ? -28.474 -15.576 11.131 1.00 54.44 132 GLU A CA 1
ATOM 977 C C . GLU A 1 132 ? -28.306 -16.983 11.742 1.00 54.44 132 GLU A C 1
ATOM 979 O O . GLU A 1 132 ? -29.240 -17.794 11.751 1.00 54.44 132 GLU A O 1
ATOM 984 N N . SER A 1 133 ? -27.132 -17.293 12.302 1.00 50.97 133 SER A N 1
ATOM 985 C CA . SER A 1 133 ? -26.853 -18.597 12.928 1.00 50.97 133 SER A CA 1
ATOM 986 C C . SER A 1 133 ? -27.676 -18.859 14.204 1.00 50.97 133 SER A C 1
ATOM 988 O O . SER A 1 133 ? -27.878 -20.017 14.584 1.00 50.97 133 SER A O 1
ATOM 990 N N . VAL A 1 134 ? -28.228 -17.812 14.827 1.00 51.19 134 VAL A N 1
ATOM 991 C CA . VAL A 1 134 ? -29.124 -17.902 15.994 1.00 51.19 134 VAL A CA 1
ATOM 992 C C . VAL A 1 134 ? -30.574 -18.192 15.582 1.00 51.19 134 VAL A C 1
ATOM 994 O O . VAL A 1 134 ? -31.313 -18.837 16.332 1.00 51.19 134 VAL A O 1
ATOM 997 N N . GLU A 1 135 ? -30.996 -17.785 14.381 1.00 46.88 135 GLU A N 1
ATOM 998 C CA . GLU A 1 135 ? -32.382 -17.948 13.917 1.00 46.88 135 GLU A CA 1
ATOM 999 C C . GLU A 1 135 ? -32.704 -19.386 13.454 1.00 46.88 135 GLU A C 1
ATOM 1001 O O . GLU A 1 135 ? -33.854 -19.826 13.514 1.00 46.88 135 GLU A O 1
ATOM 1006 N N . MET A 1 136 ? -31.685 -20.171 13.086 1.00 40.66 136 MET A N 1
ATOM 1007 C CA . MET A 1 136 ? -31.819 -21.551 12.587 1.00 40.66 136 MET A CA 1
ATOM 1008 C C . MET A 1 136 ? -31.914 -22.644 13.675 1.00 40.66 136 MET A C 1
ATOM 1010 O O . MET A 1 136 ? -32.099 -23.821 13.349 1.00 40.66 136 MET A O 1
ATOM 1014 N N . ALA A 1 137 ? -31.823 -22.315 14.970 1.00 38.09 137 ALA A N 1
ATOM 1015 C CA . ALA A 1 137 ? -32.010 -23.309 16.031 1.00 38.09 137 ALA A CA 1
ATOM 1016 C C . ALA A 1 137 ? -33.499 -23.723 16.127 1.00 38.09 137 ALA A C 1
ATOM 1018 O O . ALA A 1 137 ? -34.366 -22.868 16.333 1.00 38.09 137 ALA A O 1
ATOM 1019 N N . PRO A 1 138 ? -33.853 -25.022 16.010 1.00 34.78 138 PRO A N 1
ATOM 1020 C CA . PRO A 1 138 ? -35.248 -25.437 15.973 1.00 34.78 138 PRO A CA 1
ATOM 1021 C C . PRO A 1 138 ? -35.913 -25.107 17.310 1.00 34.78 138 PRO A C 1
ATOM 1023 O O . PRO A 1 138 ? -35.552 -25.662 18.351 1.00 34.78 138 PRO A O 1
ATOM 1026 N N . ARG A 1 139 ? -36.917 -24.221 17.280 1.00 38.94 139 ARG A N 1
ATOM 1027 C CA . ARG A 1 139 ? -37.782 -23.931 18.427 1.00 38.94 139 ARG A CA 1
ATOM 1028 C C . ARG A 1 139 ? -38.513 -25.212 18.822 1.00 38.94 139 ARG A C 1
ATOM 1030 O O . ARG A 1 139 ? -39.583 -25.524 18.304 1.00 38.94 139 ARG A O 1
ATOM 1037 N N . ARG A 1 140 ? -37.931 -25.982 19.746 1.00 31.89 140 ARG A N 1
ATOM 1038 C CA . ARG A 1 140 ? -38.653 -27.045 20.443 1.00 31.89 140 ARG A CA 1
ATOM 1039 C C . ARG A 1 140 ? -39.809 -26.374 21.174 1.00 31.89 140 ARG A C 1
ATOM 1041 O O . ARG A 1 140 ? -39.593 -25.612 22.111 1.00 31.89 140 ARG A O 1
ATOM 1048 N N . PHE A 1 141 ? -41.028 -26.647 20.719 1.00 33.88 141 PHE A N 1
ATOM 1049 C CA . PHE A 1 141 ? -42.248 -26.351 21.454 1.00 33.88 141 PHE A CA 1
ATOM 1050 C C . PHE A 1 141 ? -42.161 -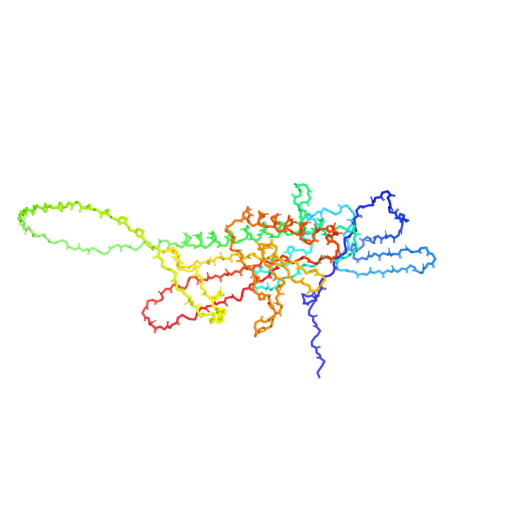27.039 22.822 1.00 33.88 141 PHE A C 1
ATOM 1052 O O . PHE A 1 141 ? -42.427 -28.232 22.950 1.00 33.88 141 PHE A O 1
ATOM 1059 N N . ALA A 1 142 ? -41.743 -26.297 23.845 1.00 34.16 142 ALA A N 1
ATOM 1060 C CA . ALA A 1 142 ? -41.950 -26.689 25.224 1.00 34.16 142 ALA A CA 1
ATOM 1061 C C . ALA A 1 142 ? -43.403 -26.349 25.570 1.00 34.16 142 ALA A C 1
ATOM 1063 O O . ALA A 1 142 ? -43.773 -25.182 25.692 1.00 34.16 142 ALA A O 1
ATOM 1064 N N . SER A 1 143 ? -44.243 -27.378 25.659 1.00 29.64 143 SER A N 1
ATOM 1065 C CA . SER A 1 143 ? -45.605 -27.274 26.179 1.00 29.64 143 SER A CA 1
ATOM 1066 C C . SER A 1 143 ? -45.585 -26.660 27.587 1.00 29.64 143 SER A C 1
ATOM 1068 O O . SER A 1 143 ? -44.787 -27.102 28.417 1.00 29.64 143 SER A O 1
ATOM 1070 N N . PRO A 1 144 ? -46.450 -25.683 27.910 1.00 34.53 144 PRO A N 1
ATOM 1071 C CA . PRO A 1 144 ? -46.507 -25.136 29.260 1.00 34.53 144 PRO A CA 1
ATOM 1072 C C . PRO A 1 144 ? -47.204 -26.128 30.212 1.00 34.53 144 PRO A C 1
ATOM 1074 O O . PRO A 1 144 ? -48.243 -26.684 29.842 1.00 34.53 144 PRO A O 1
ATOM 1077 N N . PRO A 1 145 ? -46.707 -26.352 31.444 1.00 34.84 145 PRO A N 1
ATOM 1078 C CA . PRO A 1 145 ? -47.487 -27.050 32.454 1.00 34.84 145 PRO A CA 1
ATOM 1079 C C . PRO A 1 145 ? -48.546 -26.107 33.047 1.00 34.84 145 PRO A C 1
ATOM 1081 O O . PRO A 1 145 ? -48.276 -24.951 33.375 1.00 34.84 145 PRO A O 1
ATOM 1084 N N . LEU A 1 146 ? -49.770 -26.627 33.163 1.00 34.31 146 LEU A N 1
ATOM 1085 C CA . LEU A 1 146 ? -50.929 -25.992 33.790 1.00 34.31 146 LEU A CA 1
ATOM 1086 C C . LEU A 1 146 ? -50.607 -25.514 35.216 1.00 34.31 146 LEU A C 1
ATOM 1088 O O . LEU A 1 146 ? -50.276 -26.326 36.078 1.00 34.31 146 LEU A O 1
ATOM 1092 N N . ALA A 1 147 ? -50.829 -24.227 35.490 1.00 35.72 147 ALA A N 1
ATOM 1093 C CA . ALA A 1 147 ? -50.951 -23.699 36.846 1.00 35.72 147 ALA A CA 1
ATOM 1094 C C . ALA A 1 147 ? -52.422 -23.357 37.137 1.00 35.72 147 ALA A C 1
ATOM 1096 O O . ALA A 1 147 ? -53.057 -22.555 36.449 1.00 35.72 147 ALA A O 1
ATOM 1097 N N . SER A 1 148 ? -52.965 -24.010 38.160 1.00 33.12 148 SER A N 1
ATOM 1098 C CA . SER A 1 148 ? -54.314 -23.842 38.696 1.00 33.12 148 SER A CA 1
ATOM 1099 C C . SER A 1 148 ? -54.514 -22.469 39.346 1.00 33.12 148 SER A C 1
ATOM 1101 O O . SER A 1 148 ? -53.755 -22.072 40.228 1.00 33.12 148 SER A O 1
ATOM 1103 N N . ARG A 1 149 ? -55.585 -21.774 38.947 1.00 32.12 149 ARG A N 1
ATOM 1104 C CA . ARG A 1 149 ? -56.116 -20.561 39.589 1.00 32.12 149 ARG A CA 1
ATOM 1105 C C . ARG A 1 149 ? -56.817 -20.879 40.917 1.00 32.12 149 ARG A C 1
ATOM 1107 O O . ARG A 1 149 ? -57.645 -21.784 40.956 1.00 32.12 149 ARG A O 1
ATOM 1114 N N . GLN A 1 150 ? -56.644 -20.006 41.910 1.00 30.03 150 GLN A N 1
ATOM 1115 C CA . GLN A 1 150 ? -57.727 -19.587 42.811 1.00 30.03 150 GLN A CA 1
ATOM 1116 C C . GLN A 1 150 ? -57.701 -18.056 43.002 1.00 30.03 150 GLN A C 1
ATOM 1118 O O . GLN A 1 150 ? -56.614 -17.477 42.987 1.00 30.03 150 GLN A O 1
ATOM 1123 N N . PRO A 1 151 ? -58.866 -17.388 43.142 1.00 37.25 151 PRO A N 1
ATOM 1124 C CA . PRO A 1 151 ? -58.965 -15.939 43.297 1.00 37.25 151 PRO A CA 1
ATOM 1125 C C . PRO A 1 151 ? -59.329 -15.524 44.732 1.00 37.25 151 PRO A C 1
ATOM 1127 O O . PRO A 1 151 ? -60.188 -16.145 45.353 1.00 37.25 151 PRO A O 1
ATOM 1130 N N . THR A 1 152 ? -58.808 -14.388 45.198 1.00 32.69 152 THR A N 1
ATOM 1131 C CA . THR A 1 152 ? -59.440 -13.606 46.274 1.00 32.69 152 THR A CA 1
ATOM 1132 C C . THR A 1 152 ? -59.307 -12.107 46.006 1.00 32.69 152 THR A C 1
ATOM 1134 O O . THR A 1 152 ? -58.227 -11.604 45.709 1.00 32.69 152 THR A O 1
ATOM 1137 N N . GLN A 1 153 ? -60.462 -11.441 46.084 1.00 31.08 153 GLN A N 1
ATOM 1138 C CA . GLN A 1 153 ? -60.710 -9.992 46.120 1.00 31.08 153 GLN A CA 1
ATOM 1139 C C . GLN A 1 153 ? -60.051 -9.388 47.387 1.00 31.08 153 GLN A C 1
ATOM 1141 O O . GLN A 1 153 ? -59.716 -10.149 48.288 1.00 31.08 153 GLN A O 1
ATOM 1146 N N . GLN A 1 154 ? -59.773 -8.092 47.568 1.00 33.56 154 GLN A N 1
ATOM 1147 C CA . GLN A 1 154 ? -60.630 -6.890 47.588 1.00 33.56 154 GLN A CA 1
ATOM 1148 C C . GLN A 1 154 ? -59.669 -5.711 47.941 1.00 33.56 154 GLN A C 1
ATOM 1150 O O . GLN A 1 154 ? -58.723 -5.924 48.693 1.00 33.56 154 GLN A O 1
ATOM 1155 N N . SER A 1 155 ? -59.669 -4.591 47.210 1.00 31.50 155 SER A N 1
ATOM 1156 C CA . SER A 1 155 ? -60.335 -3.297 47.496 1.00 31.50 155 SER A CA 1
ATOM 1157 C C . SER A 1 155 ? -59.521 -2.259 48.293 1.00 31.50 155 SER A C 1
ATOM 1159 O O . SER A 1 155 ? -58.899 -2.570 49.300 1.00 31.50 155 SER A O 1
ATOM 1161 N N . ASP A 1 156 ? -59.680 -1.010 47.828 1.00 30.80 156 ASP A N 1
ATOM 1162 C CA . ASP A 1 156 ? -59.535 0.283 48.519 1.00 30.80 156 ASP A CA 1
ATOM 1163 C C . ASP A 1 156 ? -58.116 0.795 48.833 1.00 30.80 156 ASP A C 1
ATOM 1165 O O . ASP A 1 156 ? -57.222 0.043 49.180 1.00 30.80 156 ASP A O 1
ATOM 1169 N N . SER A 1 157 ? -57.800 2.092 48.813 1.00 30.97 157 SER A N 1
ATOM 1170 C CA . SER A 1 157 ? -58.414 3.325 48.300 1.00 30.97 157 SER A CA 1
ATOM 1171 C C . SER A 1 157 ? -57.419 4.470 48.584 1.00 30.97 157 SER A C 1
ATOM 1173 O O . SER A 1 157 ? -56.712 4.403 49.586 1.00 30.97 157 SER A O 1
ATOM 1175 N N . SER A 1 158 ? -57.471 5.560 47.797 1.00 33.66 158 SER A N 1
ATOM 1176 C CA . SER A 1 158 ? -57.099 6.943 48.194 1.00 33.66 158 SER A CA 1
ATOM 1177 C C . SER A 1 158 ? -55.598 7.216 48.490 1.00 33.66 158 SER A C 1
ATOM 1179 O O . SER A 1 158 ? -54.859 6.332 48.877 1.00 33.66 158 SER A O 1
ATOM 1181 N N . SER A 1 159 ? -55.008 8.409 48.396 1.00 32.75 159 SER A N 1
ATOM 1182 C CA . SER A 1 159 ? -55.315 9.738 47.857 1.00 32.75 159 SER A CA 1
ATOM 1183 C C . SER A 1 159 ? -54.063 10.621 48.095 1.00 32.75 159 SER A C 1
ATOM 1185 O O . SER A 1 159 ? -53.150 10.205 48.801 1.00 32.75 159 SER A O 1
ATOM 1187 N N . ALA A 1 160 ? -54.094 11.860 47.580 1.00 34.00 160 ALA A N 1
ATOM 1188 C CA . ALA A 1 160 ? -53.295 13.031 47.992 1.00 34.00 160 ALA A CA 1
ATOM 1189 C C . ALA A 1 160 ? -51.827 13.080 47.490 1.00 34.00 160 ALA A C 1
ATOM 1191 O O . ALA A 1 160 ? -51.057 12.171 47.742 1.00 34.00 160 ALA A O 1
ATOM 1192 N N . SER A 1 161 ? -51.317 14.057 46.724 1.00 30.70 161 SER A N 1
ATOM 1193 C CA . SER A 1 161 ? -51.455 15.528 46.584 1.00 30.70 161 SER A CA 1
ATOM 1194 C C . SER A 1 161 ? -50.149 16.228 47.000 1.00 30.70 161 SER A C 1
ATOM 1196 O O . SER A 1 161 ? -49.531 15.794 47.967 1.00 30.70 161 SER A O 1
ATOM 1198 N N . ARG A 1 162 ? -49.895 17.395 46.376 1.00 35.41 162 ARG A N 1
ATOM 1199 C CA . ARG A 1 162 ? -49.000 18.523 46.761 1.00 35.41 162 ARG A CA 1
ATOM 1200 C C . ARG A 1 162 ? -47.606 18.496 46.111 1.00 35.41 162 ARG A C 1
ATOM 1202 O O . ARG A 1 162 ? -46.891 17.519 46.244 1.00 35.41 162 ARG A O 1
ATOM 1209 N N . LEU A 1 163 ? -47.276 19.442 45.219 1.00 31.66 163 LEU A N 1
ATOM 1210 C CA . LEU A 1 163 ? -47.075 20.912 45.343 1.00 31.66 163 LEU A CA 1
ATOM 1211 C C . LEU A 1 163 ? -45.636 21.273 45.749 1.00 31.66 163 LEU A C 1
ATOM 1213 O O . LEU A 1 163 ? -45.129 20.748 46.732 1.00 31.66 163 LEU A O 1
ATOM 1217 N N . GLY A 1 164 ? -45.057 22.245 45.033 1.00 32.12 164 GLY A N 1
ATOM 1218 C CA . GLY A 1 164 ? -43.811 22.943 45.378 1.00 32.12 164 GLY A CA 1
ATOM 1219 C C . GLY A 1 164 ? -42.865 23.053 44.174 1.00 32.12 164 GLY A C 1
ATOM 1220 O O . GLY A 1 164 ? -42.150 22.099 43.909 1.00 32.12 164 GLY A O 1
ATOM 1221 N N . ASP A 1 165 ? -42.952 24.053 43.284 1.00 31.89 165 ASP A N 1
ATOM 1222 C CA . ASP A 1 165 ? -42.348 25.402 43.411 1.00 31.89 165 ASP A CA 1
ATOM 1223 C C . ASP A 1 165 ? -40.860 25.367 43.830 1.00 31.89 165 ASP A C 1
ATOM 1225 O O . ASP A 1 165 ? -40.492 24.647 44.743 1.00 31.89 165 ASP A O 1
ATOM 1229 N N . SER A 1 166 ? -39.915 26.161 43.326 1.00 29.42 166 SER A N 1
ATOM 1230 C CA . SER A 1 166 ? -39.881 27.263 42.365 1.00 29.42 166 SER A CA 1
ATOM 1231 C C . SER A 1 166 ? -38.421 27.766 42.317 1.00 29.42 166 SER A C 1
ATOM 1233 O O . SER A 1 166 ? -37.704 27.639 43.304 1.00 29.42 166 SER A O 1
ATOM 1235 N N . ARG A 1 167 ? -38.057 28.480 41.239 1.00 29.77 167 ARG A N 1
ATOM 1236 C CA . ARG A 1 167 ? -37.044 29.571 41.170 1.00 29.77 167 ARG A CA 1
ATOM 1237 C C . ARG A 1 167 ? -35.563 29.242 41.462 1.00 29.77 167 ARG A C 1
ATOM 1239 O O . ARG A 1 167 ? -35.173 28.888 42.558 1.00 29.77 167 ARG A O 1
ATOM 1246 N N . ALA A 1 168 ? -34.672 29.369 40.475 1.00 30.56 168 ALA A N 1
ATOM 1247 C CA . ALA A 1 168 ? -34.115 30.606 39.892 1.00 30.56 168 ALA A CA 1
ATOM 1248 C C . ALA A 1 168 ? -33.041 31.314 40.741 1.00 30.56 168 ALA A C 1
ATOM 1250 O O . ALA A 1 168 ? -33.344 31.820 41.816 1.00 30.56 168 ALA A O 1
ATOM 1251 N N . ARG A 1 169 ? -31.841 31.470 40.151 1.00 32.91 169 ARG A N 1
ATOM 1252 C CA . ARG A 1 169 ? -30.956 32.669 40.096 1.00 32.91 169 ARG A CA 1
ATOM 1253 C C . ARG A 1 169 ? -29.536 32.200 39.745 1.00 32.91 169 ARG A C 1
ATOM 1255 O O . ARG A 1 169 ? -28.935 31.444 40.487 1.00 32.91 169 ARG A O 1
ATOM 1262 N N . ARG A 1 170 ? -29.011 32.484 38.547 1.00 32.59 170 ARG A N 1
ATOM 1263 C CA . ARG A 1 170 ? -28.251 33.705 38.195 1.00 32.59 170 ARG A CA 1
ATOM 1264 C C . ARG A 1 170 ? -27.434 34.277 39.356 1.00 32.59 170 ARG A C 1
ATOM 1266 O O . ARG A 1 170 ? -28.003 34.948 40.213 1.00 32.59 170 ARG A O 1
ATOM 1273 N N . ARG A 1 171 ? -26.105 34.185 39.248 1.00 32.03 171 ARG A N 1
ATOM 1274 C CA . ARG A 1 171 ? -25.202 35.325 39.463 1.00 32.03 171 ARG A CA 1
ATOM 1275 C C . ARG A 1 171 ? -23.834 35.088 38.822 1.00 32.03 171 ARG A C 1
ATOM 1277 O O . ARG A 1 171 ? -23.125 34.147 39.139 1.00 32.03 171 ARG A O 1
ATOM 1284 N N . SER A 1 172 ? -23.523 36.000 37.915 1.00 31.14 172 SER A N 1
ATOM 1285 C CA . SER A 1 172 ? -22.201 36.411 37.465 1.00 31.14 172 SER A CA 1
ATOM 1286 C C . SER A 1 172 ? -21.320 36.871 38.629 1.00 31.14 172 SER A C 1
ATOM 1288 O O . SER A 1 172 ? -21.800 37.619 39.485 1.00 31.14 172 SER A O 1
ATOM 1290 N N . ALA A 1 173 ? -20.029 36.555 38.577 1.00 32.81 173 ALA A N 1
ATOM 1291 C CA . ALA A 1 173 ? -18.987 37.385 39.171 1.00 32.81 173 ALA A CA 1
ATOM 1292 C C . ALA A 1 173 ? -17.665 37.183 38.421 1.00 32.81 173 ALA A C 1
ATOM 1294 O O . ALA A 1 173 ? -17.033 36.137 38.487 1.00 32.81 173 ALA A O 1
ATOM 1295 N N . SER A 1 174 ? -17.276 38.231 37.707 1.00 30.36 174 SER A N 1
ATOM 1296 C CA . SER A 1 174 ? -15.902 38.564 37.359 1.00 30.36 174 SER A CA 1
ATOM 1297 C C . SER A 1 174 ? -15.039 38.697 38.616 1.00 30.36 174 SER A C 1
ATOM 1299 O O . SER A 1 174 ? -15.460 39.385 39.550 1.00 30.36 174 SER A O 1
ATOM 1301 N N . ARG A 1 175 ? -13.803 38.192 38.592 1.00 31.25 175 ARG A N 1
ATOM 1302 C CA . ARG A 1 175 ? -12.661 38.900 39.187 1.00 31.25 175 ARG A CA 1
ATOM 1303 C C . ARG A 1 175 ? -11.326 38.350 38.693 1.00 31.25 175 ARG A C 1
ATOM 1305 O O . ARG A 1 175 ? -11.078 37.154 38.702 1.00 31.25 175 ARG A O 1
ATOM 1312 N N . SER A 1 176 ? -10.520 39.311 38.271 1.00 30.02 176 SER A N 1
ATOM 1313 C CA . SER A 1 176 ? -9.074 39.321 38.100 1.00 30.02 176 SER A CA 1
ATOM 1314 C C . SER A 1 176 ? -8.312 38.768 39.306 1.00 30.02 176 SER A C 1
ATOM 1316 O O . SER A 1 176 ? -8.693 39.045 40.444 1.00 30.02 176 SER A O 1
ATOM 1318 N N . GLY A 1 177 ? -7.177 38.1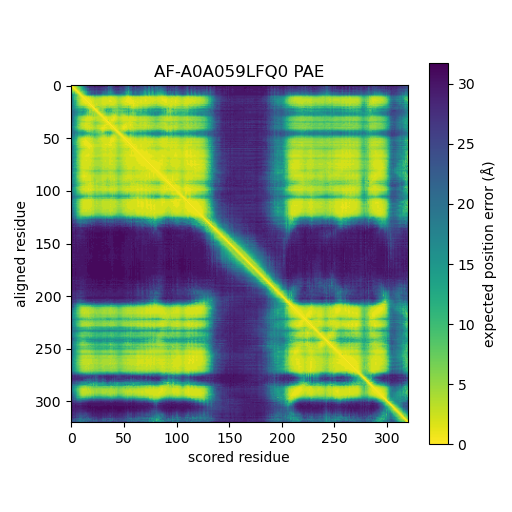25 39.047 1.00 28.62 177 GLY A N 1
ATOM 1319 C CA . GLY A 1 177 ? -6.187 37.774 40.060 1.00 28.62 177 GLY A CA 1
ATOM 1320 C C . GLY A 1 177 ? -5.014 37.037 39.428 1.00 28.62 177 GLY A C 1
ATOM 1321 O O . GLY A 1 177 ? -5.112 35.856 39.130 1.00 28.62 177 GLY A O 1
ATOM 1322 N N . SER A 1 178 ? -3.949 37.783 39.169 1.00 34.19 178 SER A N 1
ATOM 1323 C CA . SER A 1 178 ? -2.602 37.326 38.841 1.00 34.19 178 SER A CA 1
ATOM 1324 C C . SER A 1 178 ? -1.973 36.604 40.031 1.00 34.19 178 SER A C 1
ATOM 1326 O O . SER A 1 178 ? -1.824 37.248 41.065 1.00 34.19 178 SER A O 1
ATOM 1328 N N . GLU A 1 179 ? -1.534 35.356 39.869 1.00 32.53 179 GLU A N 1
ATOM 1329 C CA . GLU A 1 179 ? -0.501 34.759 40.724 1.00 32.53 179 GLU A CA 1
ATOM 1330 C C . GLU A 1 179 ? 0.410 33.837 39.902 1.00 32.53 179 GLU A C 1
ATOM 1332 O O . GLU A 1 179 ? -0.038 33.019 39.097 1.00 32.53 179 GLU A O 1
ATOM 1337 N N . GLU A 1 180 ? 1.708 34.057 40.093 1.00 35.47 180 GLU A N 1
ATOM 1338 C CA . GLU A 1 180 ? 2.833 33.282 39.588 1.00 35.47 180 GLU A CA 1
ATOM 1339 C C . GLU A 1 180 ? 2.783 31.849 40.134 1.00 35.47 180 GLU A C 1
ATOM 1341 O O . GLU A 1 180 ? 2.604 31.629 41.331 1.00 35.47 180 GLU A O 1
ATOM 1346 N N . GLY A 1 181 ? 2.982 30.863 39.260 1.00 28.77 181 GLY A N 1
ATOM 1347 C CA . GLY A 1 181 ? 3.001 29.452 39.626 1.00 28.77 181 GLY A CA 1
ATOM 1348 C C . GLY A 1 181 ? 4.098 28.708 38.878 1.00 28.77 181 GLY A C 1
ATOM 1349 O O . GLY A 1 181 ? 3.951 28.414 37.697 1.00 28.77 181 GLY A O 1
ATOM 1350 N N . SER A 1 182 ? 5.193 28.443 39.594 1.00 27.61 182 SER A N 1
ATOM 1351 C CA . SER A 1 182 ? 6.082 27.276 39.487 1.00 27.61 182 SER A CA 1
ATOM 1352 C C . SER A 1 182 ? 5.839 26.351 38.281 1.00 27.61 182 SER A C 1
ATOM 1354 O O . SER A 1 182 ? 4.882 25.574 38.252 1.00 27.61 182 SER A O 1
ATOM 1356 N N . ILE A 1 183 ? 6.749 26.388 37.303 1.00 32.12 183 ILE A N 1
ATOM 1357 C CA . ILE A 1 183 ? 6.802 25.411 36.211 1.00 32.12 183 ILE A CA 1
ATOM 1358 C C . ILE A 1 183 ? 7.434 24.130 36.768 1.00 32.12 183 ILE A C 1
ATOM 1360 O O . ILE A 1 183 ? 8.648 23.940 36.723 1.00 32.12 183 ILE A O 1
ATOM 1364 N N . ALA A 1 184 ? 6.599 23.248 37.311 1.00 30.70 184 ALA A N 1
ATOM 1365 C CA . ALA A 1 184 ? 6.932 21.834 37.406 1.00 30.70 184 ALA A CA 1
ATOM 1366 C C . ALA A 1 184 ? 6.841 21.221 35.993 1.00 30.70 184 ALA A C 1
ATOM 1368 O O . ALA A 1 184 ? 5.863 21.491 35.284 1.00 30.70 184 ALA A O 1
ATOM 1369 N N . PRO A 1 185 ? 7.812 20.403 35.549 1.00 30.69 185 PRO A N 1
ATOM 1370 C CA . PRO A 1 185 ? 7.684 19.702 34.282 1.00 30.69 185 PRO A CA 1
ATOM 1371 C C . PRO A 1 185 ? 6.521 18.714 34.405 1.00 30.69 185 PRO A C 1
ATOM 1373 O O . PRO A 1 185 ? 6.530 17.830 35.263 1.00 30.69 185 PRO A O 1
ATOM 1376 N N . ARG A 1 186 ? 5.493 18.883 33.565 1.00 30.88 186 ARG A N 1
ATOM 1377 C CA . ARG A 1 186 ? 4.441 17.878 33.390 1.00 30.88 186 ARG A CA 1
ATOM 1378 C C . ARG A 1 186 ? 5.115 16.594 32.914 1.00 30.88 186 ARG A C 1
ATOM 1380 O O . ARG A 1 186 ? 5.534 16.519 31.762 1.00 30.88 186 ARG A O 1
ATOM 1387 N N . LEU A 1 187 ? 5.211 15.604 33.802 1.00 27.48 187 LEU A N 1
ATOM 1388 C CA . LEU A 1 187 ? 5.351 14.215 33.391 1.00 27.48 187 LEU A CA 1
ATOM 1389 C C . LEU A 1 187 ? 4.231 13.932 32.384 1.00 27.48 187 LEU A C 1
ATOM 1391 O O . LEU A 1 187 ? 3.052 14.148 32.675 1.00 27.48 187 LEU A O 1
ATOM 1395 N N . ALA A 1 188 ? 4.619 13.524 31.179 1.00 33.06 188 ALA A N 1
ATOM 1396 C CA . ALA A 1 188 ? 3.696 12.967 30.206 1.00 33.06 188 ALA A CA 1
ATOM 1397 C C . ALA A 1 188 ? 2.983 11.766 30.849 1.00 33.06 188 ALA A C 1
ATOM 1399 O O . ALA A 1 188 ? 3.655 10.992 31.534 1.00 33.06 188 ALA A O 1
ATOM 1400 N N . PRO A 1 189 ? 1.663 11.585 30.665 1.00 32.47 189 PRO A N 1
ATOM 1401 C CA . PRO A 1 189 ? 1.029 10.363 31.115 1.00 32.47 189 PRO A CA 1
ATOM 1402 C C . PRO A 1 189 ? 1.599 9.207 30.287 1.00 32.47 189 PRO A C 1
ATOM 1404 O O . PRO A 1 189 ? 1.516 9.181 29.057 1.00 32.47 189 PRO A O 1
ATOM 1407 N N . GLU A 1 190 ? 2.252 8.303 31.003 1.00 35.12 190 GLU A N 1
ATOM 1408 C CA . GLU A 1 190 ? 2.714 7.003 30.554 1.00 35.12 190 GLU A CA 1
ATOM 1409 C C . GLU A 1 190 ? 1.523 6.182 30.032 1.00 35.12 190 GLU A C 1
ATOM 1411 O O . GLU A 1 190 ? 0.460 6.172 30.642 1.00 35.12 190 GLU A O 1
ATOM 1416 N N . ALA A 1 191 ? 1.707 5.525 28.886 1.00 32.75 191 ALA A N 1
ATOM 1417 C CA . ALA A 1 191 ? 1.247 4.165 28.581 1.00 32.75 191 ALA A CA 1
ATOM 1418 C C . ALA A 1 191 ? -0.193 3.692 28.928 1.00 32.75 191 ALA A C 1
ATOM 1420 O O . ALA A 1 191 ? -0.429 2.493 28.897 1.00 32.75 191 ALA A O 1
ATOM 1421 N N . GLU A 1 192 ? -1.179 4.558 29.181 1.00 35.88 192 GLU A N 1
ATOM 1422 C CA . GLU A 1 192 ? -2.567 4.128 29.471 1.00 35.88 192 GLU A CA 1
ATOM 1423 C C . GLU A 1 192 ? -3.540 4.219 28.277 1.00 35.88 192 GLU A C 1
ATOM 1425 O O . GLU A 1 192 ? -4.731 3.941 28.423 1.00 35.88 192 GLU A O 1
ATOM 1430 N N . HIS A 1 193 ? -3.092 4.626 27.085 1.00 38.91 193 HIS A N 1
ATOM 1431 C CA . HIS A 1 193 ? -4.023 4.905 25.979 1.00 38.91 193 HIS A CA 1
ATOM 1432 C C . HIS A 1 193 ? -4.298 3.727 25.030 1.00 38.91 193 HIS A C 1
ATOM 1434 O O . HIS A 1 193 ? -5.143 3.862 24.152 1.00 38.91 193 HIS A O 1
ATOM 1440 N N . LEU A 1 194 ? -3.649 2.572 25.217 1.00 39.94 194 LEU A N 1
ATOM 1441 C CA . LEU A 1 194 ? -3.961 1.363 24.440 1.00 39.94 194 LEU A CA 1
ATOM 1442 C C . LEU A 1 194 ? -5.031 0.469 25.106 1.00 39.94 194 LEU A C 1
ATOM 1444 O O . LEU A 1 194 ? -5.574 -0.404 24.441 1.00 39.94 194 LEU A O 1
ATOM 1448 N N . ASP A 1 195 ? -5.399 0.740 26.367 1.00 38.44 195 ASP A N 1
ATOM 1449 C CA . ASP A 1 195 ? -6.323 -0.101 27.157 1.00 38.44 195 ASP A CA 1
ATOM 1450 C C . ASP A 1 195 ? -7.665 0.561 27.514 1.00 38.44 195 ASP A C 1
ATOM 1452 O O . ASP A 1 195 ? -8.566 -0.079 28.060 1.00 38.44 195 ASP A O 1
ATOM 1456 N N . ARG A 1 196 ? -7.862 1.849 27.205 1.00 44.16 196 ARG A N 1
ATOM 1457 C CA . ARG A 1 196 ? -9.140 2.529 27.478 1.00 44.16 196 ARG A CA 1
ATOM 1458 C C . ARG A 1 196 ? -10.043 2.513 26.266 1.00 44.16 196 ARG A C 1
ATOM 1460 O O . ARG A 1 196 ? -10.168 3.490 25.532 1.00 44.16 196 ARG A O 1
ATOM 1467 N N . LEU A 1 197 ? -10.709 1.387 26.106 1.00 43.66 197 LEU A N 1
ATOM 1468 C CA . LEU A 1 197 ? -11.797 1.253 25.156 1.00 43.66 197 LEU A CA 1
ATOM 1469 C C . LEU A 1 197 ? -12.999 2.070 25.606 1.00 43.66 197 LEU A C 1
ATOM 1471 O O . LEU A 1 197 ? -13.207 2.240 26.815 1.00 43.66 197 LEU A O 1
ATOM 1475 N N . PRO A 1 198 ? -13.798 2.587 24.660 1.00 45.50 198 PRO A N 1
ATOM 1476 C CA . PRO A 1 198 ? -15.031 3.261 25.012 1.00 45.50 198 PRO A CA 1
ATOM 1477 C C . PRO A 1 198 ? -15.922 2.330 25.854 1.00 45.50 198 PRO A C 1
ATOM 1479 O O . PRO A 1 198 ? -15.932 1.113 25.646 1.00 45.50 198 PRO A O 1
ATOM 1482 N N . PRO A 1 199 ? -16.670 2.876 26.829 1.00 42.91 199 PRO A N 1
ATOM 1483 C CA . PRO A 1 199 ? -17.610 2.086 27.608 1.00 42.91 199 PRO A CA 1
ATOM 1484 C C . PRO A 1 199 ? -18.647 1.447 26.680 1.00 42.91 199 PRO A C 1
ATOM 1486 O O . PRO A 1 199 ? -19.167 2.106 25.780 1.00 42.91 199 PRO A O 1
ATOM 1489 N N . ARG A 1 200 ? -18.942 0.168 26.945 1.00 43.38 200 ARG A N 1
ATOM 1490 C CA . ARG A 1 200 ? -19.961 -0.654 26.277 1.00 43.38 200 ARG A CA 1
ATOM 1491 C C . ARG A 1 200 ? -21.179 0.161 25.835 1.00 43.38 200 ARG A C 1
ATOM 1493 O O . ARG A 1 200 ? -21.835 0.797 26.663 1.00 43.38 200 ARG A O 1
ATOM 1500 N N . THR A 1 201 ? -21.583 0.022 24.578 1.00 45.69 201 THR A N 1
ATOM 1501 C CA . THR A 1 201 ? -23.007 0.104 24.246 1.00 45.69 201 THR A CA 1
ATOM 1502 C C . THR A 1 201 ? -23.703 -1.062 24.966 1.00 45.69 201 THR A C 1
ATOM 1504 O O . THR A 1 201 ? -23.269 -2.204 24.833 1.00 45.69 201 THR A O 1
ATOM 1507 N N . PRO A 1 202 ? -24.738 -0.827 25.793 1.00 42.44 202 PRO A N 1
ATOM 1508 C CA . PRO A 1 202 ? -25.255 -1.825 26.738 1.00 42.44 202 PRO A CA 1
ATOM 1509 C C . PRO A 1 202 ? -26.123 -2.925 26.088 1.00 42.44 202 PRO A C 1
ATOM 1511 O O . PRO A 1 202 ? -27.134 -3.328 26.658 1.00 42.44 202 PRO A O 1
ATOM 1514 N N . ALA A 1 203 ? -25.770 -3.405 24.893 1.00 44.06 203 ALA A N 1
ATOM 1515 C CA . ALA A 1 203 ? -26.618 -4.311 24.122 1.00 44.06 203 ALA A CA 1
ATOM 1516 C C . ALA A 1 203 ? -25.883 -5.362 23.270 1.00 44.06 203 ALA A C 1
ATOM 1518 O O . ALA A 1 203 ? -26.542 -5.956 22.420 1.00 44.06 203 ALA A O 1
ATOM 1519 N N . SER A 1 204 ? -24.584 -5.626 23.463 1.00 48.81 204 SER A N 1
ATOM 1520 C CA . SER A 1 204 ? -23.943 -6.715 22.714 1.00 48.81 204 SER A CA 1
ATOM 1521 C C . SER A 1 204 ? -24.330 -8.088 23.248 1.00 48.81 204 SER A C 1
ATOM 1523 O O . SER A 1 204 ? -24.373 -8.342 24.459 1.00 48.81 204 SER A O 1
ATOM 1525 N N . ARG A 1 205 ? -24.701 -8.968 22.319 1.00 54.72 205 ARG A N 1
ATOM 1526 C CA . ARG A 1 205 ? -25.214 -10.304 22.613 1.00 54.72 205 ARG A CA 1
ATOM 1527 C C . ARG A 1 205 ? -24.050 -11.260 22.897 1.00 54.72 205 ARG A C 1
ATOM 1529 O O . ARG A 1 205 ? -22.973 -11.123 22.323 1.00 54.72 205 ARG A O 1
ATOM 1536 N N . PRO A 1 206 ? -24.241 -12.266 23.763 1.00 53.62 206 PRO A N 1
ATOM 1537 C CA . PRO A 1 206 ? -23.215 -13.273 24.013 1.00 53.62 206 PRO A CA 1
ATOM 1538 C C . PRO A 1 206 ? -22.878 -14.028 22.718 1.00 53.62 206 PRO A C 1
ATOM 1540 O O . PRO A 1 206 ? -23.763 -14.604 22.089 1.00 53.62 206 PRO A O 1
ATOM 1543 N N . GLY A 1 207 ? -21.601 -14.029 22.333 1.00 60.94 207 GLY A N 1
ATOM 1544 C CA . GLY A 1 207 ? -21.102 -14.622 21.089 1.00 60.94 207 GLY A CA 1
ATOM 1545 C C . GLY A 1 207 ? -20.895 -13.641 19.930 1.00 60.94 207 GLY A C 1
ATOM 1546 O O . GLY A 1 207 ? -20.259 -14.035 18.955 1.00 60.94 207 GLY A O 1
ATOM 1547 N N . GLU A 1 208 ? -21.361 -12.396 20.052 1.00 69.56 208 GLU A N 1
ATOM 1548 C CA . GLU A 1 208 ? -21.136 -11.330 19.070 1.00 69.56 208 GLU A CA 1
ATOM 1549 C C . GLU A 1 208 ? -19.655 -10.923 19.059 1.00 69.56 208 GLU A C 1
ATOM 1551 O O . GLU A 1 208 ? -19.031 -10.774 20.119 1.00 69.56 208 GLU A O 1
ATOM 1556 N N . VAL A 1 209 ? -19.082 -10.801 17.860 1.00 75.19 209 VAL A N 1
ATOM 1557 C CA . VAL A 1 209 ? -17.727 -10.280 17.670 1.00 75.19 209 VAL A CA 1
ATOM 1558 C C . VAL A 1 209 ? -17.845 -8.801 17.331 1.00 75.19 209 VAL A C 1
ATOM 1560 O O . VAL A 1 209 ? -18.368 -8.424 16.286 1.00 75.19 209 VAL A O 1
ATOM 1563 N N . GLU A 1 210 ? -17.380 -7.954 18.239 1.00 82.81 210 GLU A N 1
ATOM 1564 C CA . GLU A 1 210 ? -17.261 -6.521 18.014 1.00 82.81 210 GLU A CA 1
ATOM 1565 C C . GLU A 1 210 ? -15.908 -6.236 17.363 1.00 82.81 210 GLU A C 1
ATOM 1567 O O . GLU A 1 210 ? -14.857 -6.583 17.908 1.00 82.81 210 GLU A O 1
ATOM 1572 N N . HIS A 1 211 ? -15.930 -5.582 16.205 1.00 86.31 211 HIS A N 1
ATOM 1573 C CA . HIS A 1 211 ? -14.720 -5.169 15.504 1.00 86.31 211 HIS A CA 1
ATOM 1574 C C . HIS A 1 211 ? -14.503 -3.664 15.652 1.00 86.31 211 HIS A C 1
ATOM 1576 O O . HIS A 1 211 ? -15.383 -2.859 15.345 1.00 86.31 211 HIS A O 1
ATOM 1582 N N . THR A 1 212 ? -13.303 -3.275 16.070 1.00 90.00 212 THR A N 1
ATOM 1583 C CA . THR A 1 212 ? -12.835 -1.888 16.084 1.00 90.00 212 THR A CA 1
ATOM 1584 C C . THR A 1 212 ? -11.698 -1.747 15.084 1.00 90.00 212 THR A C 1
ATOM 1586 O O . THR A 1 212 ? -10.718 -2.486 15.147 1.00 90.00 212 THR A O 1
ATOM 1589 N N . VAL A 1 213 ? -11.812 -0.788 14.163 1.00 92.69 213 VAL A N 1
ATOM 1590 C CA . VAL A 1 213 ? -10.766 -0.496 13.176 1.00 92.69 213 VAL A CA 1
ATOM 1591 C C . VAL A 1 213 ? -10.112 0.836 13.517 1.00 92.69 213 VAL A C 1
ATOM 1593 O O . VAL A 1 213 ? -10.784 1.865 13.612 1.00 92.69 213 VAL A O 1
ATOM 1596 N N . LEU A 1 214 ? -8.792 0.823 13.670 1.00 94.38 214 LEU A N 1
ATOM 1597 C CA . LEU A 1 214 ? -7.972 2.009 13.883 1.00 94.38 214 LEU A CA 1
ATOM 1598 C C . LEU A 1 214 ? -7.117 2.284 12.644 1.00 94.38 214 LEU A C 1
ATOM 1600 O O . LEU A 1 214 ? -6.598 1.368 12.010 1.00 94.38 214 LEU A O 1
ATOM 1604 N N . LEU A 1 215 ? -6.955 3.561 12.313 1.00 95.25 215 LEU A N 1
ATOM 1605 C CA . LEU A 1 215 ? -6.099 4.035 11.233 1.00 95.25 215 LEU A CA 1
ATOM 1606 C C . LEU A 1 215 ? -4.965 4.886 11.804 1.00 95.25 215 LEU A C 1
ATOM 1608 O O . LEU A 1 215 ? -5.217 5.858 12.518 1.00 95.25 215 LEU A O 1
ATOM 1612 N N . SER A 1 216 ? -3.733 4.576 11.413 1.00 94.62 216 SER A N 1
ATOM 1613 C CA . SER A 1 216 ? -2.579 5.462 11.570 1.00 94.62 216 SER A CA 1
ATOM 1614 C C . SER A 1 216 ? -2.001 5.801 10.200 1.00 94.62 216 SER A C 1
ATOM 1616 O O . SER A 1 216 ? -1.991 4.962 9.297 1.00 94.62 216 SER A O 1
ATOM 1618 N N . TYR A 1 217 ? -1.535 7.036 10.017 1.00 94.44 217 TYR A N 1
ATOM 1619 C CA . TYR A 1 217 ? -0.894 7.448 8.772 1.00 94.44 217 TYR A CA 1
ATOM 1620 C C . TYR A 1 217 ? 0.326 8.309 9.080 1.00 94.44 217 TYR A C 1
ATOM 1622 O O . TYR A 1 217 ? 0.202 9.425 9.570 1.00 94.44 217 TYR A O 1
ATOM 1630 N N . ILE A 1 218 ? 1.512 7.784 8.786 1.00 92.06 218 ILE A N 1
ATOM 1631 C CA . ILE A 1 218 ? 2.792 8.385 9.147 1.00 92.06 218 ILE A CA 1
ATOM 1632 C C . ILE A 1 218 ? 3.644 8.608 7.898 1.00 92.06 218 ILE A C 1
ATOM 1634 O O . ILE A 1 218 ? 3.630 7.819 6.948 1.00 92.06 218 ILE A O 1
ATOM 1638 N N . GLN A 1 219 ? 4.428 9.679 7.910 1.00 89.88 219 GLN A N 1
ATOM 1639 C CA . GLN A 1 219 ? 5.472 9.949 6.935 1.00 89.88 219 GLN A CA 1
ATOM 1640 C C . GLN A 1 219 ? 6.845 9.875 7.596 1.00 89.88 219 GLN A C 1
ATOM 1642 O O . GLN A 1 219 ? 7.041 10.394 8.688 1.00 89.88 219 GLN A O 1
ATOM 1647 N N . ILE A 1 220 ? 7.813 9.283 6.898 1.00 89.38 220 ILE A N 1
ATOM 1648 C CA . ILE A 1 220 ? 9.230 9.346 7.261 1.00 89.38 220 ILE A CA 1
ATOM 1649 C C . ILE A 1 220 ? 9.947 10.162 6.187 1.00 89.38 220 ILE A C 1
ATOM 1651 O O . ILE A 1 220 ? 9.943 9.799 5.004 1.00 89.38 220 ILE A O 1
ATOM 1655 N N . TYR A 1 221 ? 10.550 11.278 6.581 1.00 85.50 221 TYR A N 1
ATOM 1656 C CA . TYR A 1 221 ? 11.265 12.192 5.697 1.00 85.50 221 TYR A CA 1
ATOM 1657 C C . TYR A 1 221 ? 12.522 12.721 6.386 1.00 85.50 221 TYR A C 1
ATOM 1659 O O . TYR A 1 221 ? 12.431 13.287 7.465 1.00 85.50 221 TYR A O 1
ATOM 1667 N N . GLN A 1 222 ? 13.690 12.557 5.752 1.00 82.25 222 GLN A N 1
ATOM 1668 C CA . GLN A 1 222 ? 14.985 12.994 6.306 1.00 82.25 222 GLN A CA 1
ATOM 1669 C C . GLN A 1 222 ? 15.199 12.557 7.768 1.00 82.25 222 GLN A C 1
ATOM 1671 O O . GLN A 1 222 ? 15.552 13.370 8.612 1.00 82.25 222 GLN A O 1
ATOM 1676 N N . GLU A 1 223 ? 14.943 11.276 8.058 1.00 82.94 223 GLU A N 1
ATOM 1677 C CA . GLU A 1 223 ? 15.027 10.679 9.407 1.00 82.94 223 GLU A CA 1
ATOM 1678 C C . GLU A 1 223 ? 14.045 11.252 10.444 1.00 82.94 223 GLU A C 1
ATOM 1680 O O . GLU A 1 223 ? 14.024 10.792 11.582 1.00 82.94 223 GLU A O 1
ATOM 1685 N N . ALA A 1 224 ? 13.181 12.191 10.048 1.00 85.50 224 ALA A N 1
ATOM 1686 C CA . ALA A 1 224 ? 12.088 12.678 10.867 1.00 85.50 224 ALA A CA 1
ATOM 1687 C C . ALA A 1 224 ? 10.796 11.903 10.583 1.00 85.50 224 ALA A C 1
ATOM 1689 O O . ALA A 1 224 ? 10.477 11.593 9.429 1.00 85.50 224 ALA A O 1
ATOM 1690 N N . VAL A 1 225 ? 10.043 11.612 11.639 1.00 89.94 225 VAL A N 1
ATOM 1691 C CA . VAL A 1 225 ? 8.752 10.926 11.582 1.00 89.94 225 VAL A CA 1
ATOM 1692 C C . VAL A 1 225 ? 7.648 11.939 11.854 1.00 89.94 225 VAL A C 1
ATOM 1694 O O . VAL A 1 225 ? 7.701 12.665 12.837 1.00 89.94 225 VAL A O 1
ATOM 1697 N N . GLN A 1 226 ? 6.630 12.001 11.006 1.00 90.31 226 GLN A N 1
ATOM 1698 C CA . GLN A 1 226 ? 5.503 12.916 11.173 1.00 90.31 226 GLN A CA 1
ATOM 1699 C C . GLN A 1 226 ? 4.185 12.157 11.079 1.00 90.31 226 GLN A C 1
ATOM 1701 O O . GLN A 1 226 ? 4.014 11.322 10.190 1.00 90.31 226 GLN A O 1
ATOM 1706 N N . ASP A 1 227 ? 3.241 12.476 11.959 1.00 92.50 227 ASP A N 1
ATOM 1707 C CA . ASP A 1 227 ? 1.870 11.988 11.852 1.00 92.50 227 ASP A CA 1
ATOM 1708 C C . ASP A 1 227 ? 1.086 12.844 10.848 1.00 92.50 227 ASP A C 1
ATOM 1710 O O . ASP A 1 227 ? 0.934 14.056 11.001 1.00 92.50 227 ASP A O 1
ATOM 1714 N N . LEU A 1 228 ? 0.586 12.201 9.796 1.00 91.88 228 LEU A N 1
ATOM 1715 C CA . LEU A 1 228 ? -0.187 12.841 8.737 1.00 91.88 228 LEU A CA 1
ATOM 1716 C C . LEU A 1 228 ? -1.660 13.034 9.110 1.00 91.88 228 LEU A C 1
ATOM 1718 O O . LEU A 1 228 ? -2.355 13.785 8.427 1.00 91.88 228 LEU A O 1
ATOM 1722 N N . LEU A 1 229 ? -2.155 12.389 10.166 1.00 92.31 229 LEU A N 1
ATOM 1723 C CA . LEU A 1 229 ? -3.493 12.621 10.718 1.00 92.31 229 LEU A CA 1
ATOM 1724 C C . LEU A 1 229 ? -3.495 13.750 11.758 1.00 92.31 229 LEU A C 1
ATOM 1726 O O . LEU A 1 229 ? -4.545 14.353 11.986 1.00 92.31 229 LEU A O 1
ATOM 1730 N N . CYS A 1 230 ? -2.328 14.065 12.328 1.00 90.12 230 CYS A N 1
ATOM 1731 C CA . CYS A 1 230 ? -2.099 15.173 13.249 1.00 90.12 230 CYS A CA 1
ATOM 1732 C C . CYS A 1 230 ? -0.925 16.047 12.757 1.00 90.12 230 CYS A C 1
ATOM 1734 O O . CYS A 1 230 ? 0.202 15.897 13.233 1.00 90.12 230 CYS A O 1
ATOM 1736 N N . PRO A 1 231 ? -1.155 16.974 11.806 1.00 82.31 231 PRO A N 1
ATOM 1737 C CA . PRO A 1 231 ? -0.083 17.760 11.184 1.00 82.31 231 PRO A CA 1
ATOM 1738 C C . PRO A 1 231 ? 0.619 18.730 12.148 1.00 82.31 231 PRO A C 1
ATOM 1740 O O . PRO A 1 231 ? 1.703 19.215 11.836 1.00 82.31 231 PRO A O 1
ATOM 1743 N N . GLU A 1 232 ? 0.019 19.001 13.311 1.00 84.12 232 GLU A N 1
ATOM 1744 C CA . GLU A 1 232 ? 0.625 19.764 14.412 1.00 84.12 232 GLU A CA 1
ATOM 1745 C C . GLU A 1 232 ? 1.697 18.965 15.173 1.00 84.12 232 GLU A C 1
ATOM 1747 O O . GLU A 1 232 ? 2.406 19.525 16.004 1.00 84.12 232 GLU A O 1
ATOM 1752 N N . SER A 1 233 ? 1.819 17.660 14.911 1.00 81.56 233 SER A N 1
ATOM 1753 C CA . SER A 1 233 ? 2.854 16.828 15.516 1.00 81.56 233 SER A CA 1
ATOM 1754 C C . SER A 1 233 ? 4.254 17.263 15.081 1.00 81.56 233 SER A C 1
ATOM 1756 O O . SER A 1 233 ? 4.538 17.492 13.902 1.00 81.56 233 SER A O 1
ATOM 1758 N N . GLU A 1 234 ? 5.155 17.334 16.057 1.00 77.81 234 GLU A N 1
ATOM 1759 C CA . GLU A 1 234 ? 6.581 17.524 15.828 1.00 77.81 234 GLU A CA 1
ATOM 1760 C C . GLU A 1 234 ? 7.292 16.173 15.886 1.00 77.81 234 GLU A C 1
ATOM 1762 O O . GLU A 1 234 ? 6.924 15.319 16.691 1.00 77.81 234 GLU A O 1
ATOM 1767 N N . ASN A 1 235 ? 8.297 16.009 15.021 1.00 86.25 235 ASN A N 1
ATOM 1768 C CA . ASN A 1 235 ? 9.142 14.826 14.837 1.00 86.25 235 ASN A CA 1
ATOM 1769 C C . ASN A 1 235 ? 8.974 13.708 15.893 1.00 86.25 235 ASN A C 1
ATOM 1771 O O . ASN A 1 235 ? 9.563 13.754 16.977 1.00 86.25 235 ASN A O 1
ATOM 1775 N N . LEU A 1 236 ? 8.183 12.693 15.555 1.00 88.69 236 LEU A N 1
ATOM 1776 C CA . LEU A 1 236 ? 7.857 11.582 16.434 1.00 88.69 236 LEU A CA 1
ATOM 1777 C C . LEU A 1 236 ? 9.045 10.632 16.613 1.00 88.69 236 LEU A C 1
ATOM 1779 O O . LEU A 1 236 ? 9.887 10.455 15.735 1.00 88.69 236 LEU A O 1
ATOM 1783 N N . SER A 1 237 ? 9.102 9.983 17.773 1.00 87.44 237 SER A N 1
ATOM 1784 C CA . SER A 1 237 ? 10.175 9.042 18.104 1.00 87.44 237 SER A CA 1
ATOM 1785 C C . SER A 1 237 ? 9.723 7.600 17.905 1.00 87.44 237 SER A C 1
ATOM 1787 O O . SER A 1 237 ? 8.685 7.196 18.426 1.00 87.44 237 SER A O 1
ATOM 1789 N N . ILE A 1 238 ? 10.537 6.803 17.217 1.00 88.19 238 ILE A N 1
ATOM 1790 C CA . ILE A 1 238 ? 10.353 5.350 17.126 1.00 88.19 238 ILE A CA 1
ATOM 1791 C C . ILE A 1 238 ? 10.911 4.714 18.404 1.00 88.19 238 ILE A C 1
ATOM 1793 O O . ILE A 1 238 ? 12.016 5.048 18.835 1.00 88.19 238 ILE A O 1
ATOM 1797 N N . ARG A 1 239 ? 10.135 3.832 19.033 1.00 87.94 239 ARG A N 1
ATOM 1798 C CA . ARG A 1 239 ? 10.482 3.113 20.265 1.00 87.94 239 ARG A CA 1
ATOM 1799 C C . ARG A 1 239 ? 10.182 1.624 20.112 1.00 87.94 239 ARG A C 1
ATOM 1801 O O . ARG A 1 239 ? 9.482 1.222 19.191 1.00 87.94 239 ARG A O 1
ATOM 1808 N N . GLU A 1 240 ? 10.711 0.817 21.020 1.00 87.00 240 GLU A N 1
ATOM 1809 C CA . GLU A 1 240 ? 10.526 -0.635 21.049 1.00 87.00 240 GLU A CA 1
ATOM 1810 C C . GLU A 1 240 ? 9.925 -1.044 22.401 1.00 87.00 240 GLU A C 1
ATOM 1812 O O . GLU A 1 240 ? 10.307 -0.503 23.442 1.00 87.00 240 GLU A O 1
ATOM 1817 N N . SER A 1 241 ? 8.948 -1.947 22.377 1.00 83.44 241 SER A N 1
ATOM 1818 C CA . SER A 1 241 ? 8.358 -2.610 23.544 1.00 83.44 241 SER A CA 1
ATOM 1819 C C . SER A 1 241 ? 8.434 -4.130 23.379 1.00 83.44 241 SER A C 1
ATOM 1821 O O . SER A 1 241 ? 8.879 -4.632 22.348 1.00 83.44 241 SER A O 1
ATOM 1823 N N . GLU A 1 242 ? 7.954 -4.878 24.375 1.00 79.56 242 GLU A N 1
ATOM 1824 C CA . GLU A 1 242 ? 7.833 -6.343 24.297 1.00 79.56 242 GLU A CA 1
ATOM 1825 C C . GLU A 1 242 ? 6.925 -6.811 23.145 1.00 79.56 242 GLU A C 1
ATOM 1827 O O . GLU A 1 242 ? 7.122 -7.899 22.612 1.00 79.56 242 GLU A O 1
ATOM 1832 N N . ALA A 1 243 ? 5.979 -5.967 22.718 1.00 70.81 243 ALA A N 1
ATOM 1833 C CA . ALA A 1 243 ? 5.090 -6.219 21.582 1.00 70.81 243 ALA A CA 1
ATOM 1834 C C . ALA A 1 243 ? 5.693 -5.793 20.226 1.00 70.81 243 ALA A C 1
ATOM 1836 O O . ALA A 1 243 ? 5.073 -5.995 19.183 1.00 70.81 243 ALA A O 1
ATOM 1837 N N . GLY A 1 244 ? 6.894 -5.202 20.223 1.00 74.31 244 GLY A N 1
ATOM 1838 C CA . GLY A 1 244 ? 7.620 -4.796 19.022 1.00 74.31 244 GLY A CA 1
ATOM 1839 C C . GLY A 1 244 ? 7.841 -3.288 18.895 1.00 74.31 244 GLY A C 1
ATOM 1840 O O . GLY A 1 244 ? 7.777 -2.521 19.856 1.00 74.31 244 GLY A O 1
ATOM 1841 N N . VAL A 1 245 ? 8.162 -2.855 17.676 1.00 78.62 245 VAL A N 1
ATOM 1842 C CA . VAL A 1 245 ? 8.509 -1.461 17.367 1.00 78.62 245 VAL A CA 1
ATOM 1843 C C . VAL A 1 245 ? 7.247 -0.635 17.129 1.00 78.62 245 VAL A C 1
ATOM 1845 O O . VAL A 1 245 ? 6.381 -1.024 16.350 1.00 78.62 245 VAL A O 1
ATOM 1848 N N . PHE A 1 246 ? 7.161 0.540 17.749 1.00 84.00 246 PHE A N 1
ATOM 1849 C CA . PHE A 1 246 ? 6.020 1.445 17.635 1.00 84.00 246 PHE A CA 1
ATOM 1850 C C . PHE A 1 246 ? 6.461 2.916 17.577 1.00 84.00 246 PHE A C 1
ATOM 1852 O O . PHE A 1 246 ? 7.574 3.281 17.958 1.00 84.00 246 PHE A O 1
ATOM 1859 N N . VAL A 1 247 ? 5.578 3.793 17.095 1.00 86.69 247 VAL A N 1
ATOM 1860 C CA . VAL A 1 247 ? 5.849 5.236 17.002 1.00 86.69 247 VAL A CA 1
ATOM 1861 C C . VAL A 1 247 ? 5.203 5.954 18.183 1.00 86.69 247 VAL A C 1
ATOM 1863 O O . VAL A 1 247 ? 3.981 6.056 18.277 1.00 86.69 247 VAL A O 1
ATOM 1866 N N . TRP A 1 248 ? 6.024 6.462 19.101 1.00 85.44 248 TRP A N 1
ATOM 1867 C CA . TRP A 1 248 ? 5.548 7.186 20.276 1.00 85.44 248 TRP A CA 1
ATOM 1868 C C . TRP A 1 248 ? 4.960 8.543 19.874 1.00 85.44 248 TRP A C 1
ATOM 1870 O O . TRP A 1 248 ? 5.643 9.366 19.264 1.00 85.44 248 TRP A O 1
ATOM 1880 N N . GLY A 1 249 ? 3.705 8.782 20.262 1.00 84.62 249 GLY A N 1
ATOM 1881 C CA . GLY A 1 249 ? 2.972 10.017 19.968 1.00 84.62 249 GLY A CA 1
ATOM 1882 C C . GLY A 1 249 ? 2.212 10.014 18.639 1.00 84.62 249 GLY A C 1
ATOM 1883 O O . GLY A 1 249 ? 1.518 10.988 18.360 1.00 84.62 249 GLY A O 1
ATOM 1884 N N . ALA A 1 250 ? 2.298 8.940 17.845 1.00 87.69 250 ALA A N 1
ATOM 1885 C CA . ALA A 1 250 ? 1.458 8.785 16.662 1.00 87.69 250 ALA A CA 1
ATOM 1886 C C . ALA A 1 250 ? 0.001 8.547 17.071 1.00 87.69 250 ALA A C 1
ATOM 1888 O O . ALA A 1 250 ? -0.286 7.689 17.909 1.00 87.69 250 ALA A O 1
ATOM 1889 N N . GLN A 1 251 ? -0.923 9.291 16.471 1.00 86.94 251 GLN A N 1
ATOM 1890 C CA . GLN A 1 251 ? -2.342 9.092 16.701 1.00 86.94 251 GLN A CA 1
ATOM 1891 C C . GLN A 1 251 ? -2.847 7.876 15.927 1.00 86.94 251 GLN A C 1
ATOM 1893 O O . GLN A 1 251 ? -2.476 7.609 14.779 1.00 86.94 251 GLN A O 1
ATOM 1898 N N . GLN A 1 252 ? -3.752 7.158 16.579 1.00 89.88 252 GLN A N 1
ATOM 1899 C CA . GLN A 1 252 ? -4.592 6.149 15.963 1.00 89.88 252 GLN A CA 1
ATOM 1900 C C . GLN A 1 252 ? -6.023 6.668 16.003 1.00 89.88 252 GLN A C 1
ATOM 1902 O O . GLN A 1 252 ? -6.537 7.024 17.064 1.00 89.88 252 GLN A O 1
ATOM 1907 N N . ARG A 1 253 ? -6.657 6.777 14.836 1.00 92.88 253 ARG A N 1
ATOM 1908 C CA . ARG A 1 253 ? -8.035 7.256 14.727 1.00 92.88 253 ARG A CA 1
ATOM 1909 C C . ARG A 1 253 ? -8.961 6.087 14.472 1.00 92.88 253 ARG A C 1
ATOM 1911 O O . ARG A 1 253 ? -8.803 5.387 13.476 1.00 92.88 253 ARG A O 1
ATOM 1918 N N . GLU A 1 254 ? -9.945 5.922 15.343 1.00 94.19 254 GLU A N 1
ATOM 1919 C CA . GLU A 1 254 ? -11.024 4.970 15.119 1.00 94.19 254 GLU A CA 1
ATOM 1920 C C . GLU A 1 254 ? -11.857 5.378 13.900 1.00 94.19 254 GLU A C 1
ATOM 1922 O O . GLU A 1 254 ? -12.208 6.552 13.714 1.00 94.19 254 GLU A O 1
ATOM 1927 N N . VAL A 1 255 ? -12.147 4.393 13.054 1.00 94.44 255 VAL A N 1
ATOM 1928 C CA . VAL A 1 255 ? -12.926 4.550 11.830 1.00 94.44 255 VAL A CA 1
ATOM 1929 C C . VAL A 1 255 ? -14.093 3.569 11.836 1.00 94.44 255 VAL A C 1
ATOM 1931 O O . VAL A 1 255 ? -13.903 2.359 11.800 1.00 94.44 255 VAL A O 1
ATOM 1934 N N . SER A 1 256 ? -15.317 4.095 11.846 1.00 90.19 256 SER A N 1
ATOM 1935 C CA . SER A 1 256 ? -16.547 3.292 11.900 1.00 90.19 256 SER A CA 1
ATOM 1936 C C . SER A 1 256 ? -17.142 2.992 10.523 1.00 90.19 256 SER A C 1
ATOM 1938 O O . SER A 1 256 ? -18.087 2.217 10.403 1.00 90.19 256 SER A O 1
ATOM 1940 N N . SER A 1 257 ? -16.614 3.611 9.465 1.00 93.62 257 SER A N 1
ATOM 1941 C CA . SER A 1 257 ? -17.079 3.397 8.095 1.00 93.62 257 SER A CA 1
ATOM 1942 C C . SER A 1 257 ? -15.959 3.551 7.073 1.00 93.62 257 SER A C 1
ATOM 1944 O O . SER A 1 257 ? -14.993 4.298 7.271 1.00 93.62 257 SER A O 1
ATOM 1946 N N . LEU A 1 258 ? -16.150 2.906 5.919 1.00 94.44 258 LEU A N 1
ATOM 1947 C CA . LEU A 1 258 ? -15.276 3.062 4.761 1.00 94.44 258 LEU A CA 1
ATOM 1948 C C . LEU A 1 258 ? -15.161 4.531 4.327 1.00 94.44 258 LEU A C 1
ATOM 1950 O O . LEU A 1 258 ? -14.074 4.992 3.992 1.00 94.44 258 LEU A O 1
ATOM 1954 N N . GLU A 1 259 ? -16.259 5.290 4.348 1.00 95.44 259 GLU A N 1
ATOM 1955 C CA . GLU A 1 259 ? -16.249 6.697 3.938 1.00 95.44 259 GLU A CA 1
ATOM 1956 C C . GLU A 1 259 ? -15.341 7.544 4.838 1.00 95.44 259 GLU A C 1
ATOM 1958 O O . GLU A 1 259 ? -14.493 8.289 4.333 1.00 95.44 259 GLU A O 1
ATOM 1963 N N . GLN A 1 260 ? -15.472 7.384 6.159 1.00 95.81 260 GLN A N 1
ATOM 1964 C CA . GLN A 1 260 ? -14.629 8.066 7.140 1.00 95.81 260 GLN A CA 1
ATOM 1965 C C . GLN A 1 260 ? -13.157 7.673 6.973 1.00 95.81 260 GLN A C 1
ATOM 1967 O O . GLN A 1 260 ? -12.280 8.538 6.967 1.00 95.81 260 GLN A O 1
ATOM 1972 N N . CYS A 1 261 ? -12.888 6.381 6.780 1.00 95.62 261 CYS A N 1
ATOM 1973 C CA . CYS A 1 261 ? -11.551 5.863 6.523 1.00 95.62 261 CYS A CA 1
ATOM 1974 C C . CYS A 1 261 ? -10.913 6.513 5.284 1.00 95.62 261 CYS A C 1
ATOM 1976 O O . CYS A 1 261 ? -9.832 7.100 5.363 1.00 95.62 261 CYS A O 1
ATOM 1978 N N . LEU A 1 262 ? -11.611 6.498 4.145 1.00 94.81 262 LEU A N 1
ATOM 1979 C CA . LEU A 1 262 ? -11.115 7.103 2.909 1.00 94.81 262 LEU A CA 1
ATOM 1980 C C . LEU A 1 262 ? -10.960 8.625 3.023 1.00 94.81 262 LEU A C 1
ATOM 1982 O O . LEU A 1 262 ? -10.075 9.198 2.386 1.00 94.81 262 LEU A O 1
ATOM 1986 N N . ALA A 1 263 ? -11.794 9.295 3.824 1.00 95.12 263 ALA A N 1
ATOM 1987 C CA . ALA A 1 263 ? -11.644 10.719 4.106 1.00 95.12 263 ALA A CA 1
ATOM 1988 C C . ALA A 1 263 ? -10.347 11.020 4.872 1.00 95.12 263 ALA A C 1
ATOM 1990 O O . ALA A 1 263 ? -9.651 11.970 4.516 1.00 95.12 263 ALA A O 1
ATOM 1991 N N . LEU A 1 264 ? -9.981 10.192 5.856 1.00 95.25 264 LEU A N 1
ATOM 1992 C CA . LEU A 1 264 ? -8.714 10.325 6.580 1.00 95.25 264 LEU A CA 1
ATOM 1993 C C . LEU A 1 264 ? -7.502 10.046 5.690 1.00 95.25 264 LEU A C 1
ATOM 1995 O O . LEU A 1 264 ? -6.536 10.801 5.746 1.00 95.25 264 LEU A O 1
ATOM 1999 N N . VAL A 1 265 ? -7.561 9.028 4.824 1.00 94.00 265 VAL A N 1
ATOM 2000 C CA . VAL A 1 265 ? -6.481 8.766 3.854 1.00 94.00 265 VAL A CA 1
ATOM 2001 C C . VAL A 1 265 ? -6.289 9.969 2.925 1.00 94.00 265 VAL A C 1
ATOM 2003 O O . VAL A 1 265 ? -5.163 10.429 2.748 1.00 94.00 265 VAL A O 1
ATOM 2006 N N . ARG A 1 266 ? -7.379 10.550 2.400 1.00 93.12 266 ARG A N 1
ATOM 2007 C CA . ARG A 1 266 ? -7.313 11.773 1.579 1.00 93.12 266 ARG A CA 1
ATOM 2008 C C . ARG A 1 266 ? -6.740 12.965 2.346 1.00 93.12 266 ARG A C 1
ATOM 2010 O O . ARG A 1 266 ? -5.948 13.718 1.783 1.00 93.12 266 ARG A O 1
ATOM 2017 N N . ALA A 1 267 ? -7.135 13.145 3.605 1.00 92.56 267 ALA A N 1
ATOM 2018 C CA . ALA A 1 267 ? -6.604 14.208 4.453 1.00 92.56 267 ALA A CA 1
ATOM 2019 C C . ALA A 1 267 ? -5.099 14.023 4.706 1.00 92.56 267 ALA A C 1
ATOM 2021 O O . ALA A 1 267 ? -4.338 14.973 4.553 1.00 92.56 267 ALA A O 1
ATOM 2022 N N . GLY A 1 268 ? -4.656 12.799 5.004 1.00 91.62 268 GLY A N 1
ATOM 2023 C CA . GLY A 1 268 ? -3.241 12.483 5.183 1.00 91.62 268 GLY A CA 1
ATOM 2024 C C . GLY A 1 268 ? -2.422 12.673 3.905 1.00 91.62 268 GLY A C 1
ATOM 2025 O O . GLY A 1 268 ? -1.334 13.240 3.960 1.00 91.62 268 GLY A O 1
ATOM 2026 N N . ASP A 1 269 ? -2.959 12.301 2.739 1.00 88.75 269 ASP A N 1
ATOM 2027 C CA . ASP A 1 269 ? -2.322 12.568 1.443 1.00 88.75 269 ASP A CA 1
ATOM 2028 C C . ASP A 1 269 ? -2.173 14.076 1.171 1.00 88.75 269 ASP A C 1
ATOM 2030 O O . ASP A 1 269 ? -1.131 14.514 0.674 1.00 88.75 269 ASP A O 1
ATOM 2034 N N . ALA A 1 270 ? -3.182 14.880 1.524 1.00 88.44 270 ALA A N 1
ATOM 2035 C CA . ALA A 1 270 ? -3.120 16.337 1.417 1.00 88.44 270 ALA A CA 1
ATOM 2036 C C . ALA A 1 270 ? -2.077 16.929 2.377 1.00 88.44 270 ALA A C 1
ATOM 2038 O O . ALA A 1 270 ? -1.220 17.703 1.947 1.00 88.44 270 ALA A O 1
ATOM 2039 N N . ASN A 1 271 ? -2.086 16.497 3.641 1.00 88.69 271 ASN A N 1
ATOM 2040 C CA . ASN A 1 271 ? -1.112 16.918 4.647 1.00 88.69 271 ASN A CA 1
ATOM 2041 C C . ASN A 1 271 ? 0.311 16.565 4.214 1.00 88.69 271 ASN A C 1
ATOM 2043 O O . ASN A 1 271 ? 1.200 17.408 4.284 1.00 88.69 271 ASN A O 1
ATOM 2047 N N . ARG A 1 272 ? 0.514 15.368 3.659 1.00 85.88 272 ARG A N 1
ATOM 2048 C CA . ARG A 1 272 ? 1.794 14.910 3.111 1.00 85.88 272 ARG A CA 1
ATOM 2049 C C . ARG A 1 272 ? 2.284 15.766 1.946 1.00 85.88 272 ARG A C 1
ATOM 2051 O O . ARG A 1 272 ? 3.487 15.969 1.803 1.00 85.88 272 ARG A O 1
ATOM 2058 N N . ALA A 1 273 ? 1.379 16.233 1.086 1.00 77.62 273 ALA A N 1
ATOM 2059 C CA . ALA A 1 273 ? 1.732 17.115 -0.025 1.00 77.62 273 ALA A CA 1
ATOM 2060 C C . ALA A 1 273 ? 2.204 18.493 0.464 1.00 77.62 273 ALA A C 1
ATOM 2062 O O . ALA A 1 273 ? 3.065 19.098 -0.172 1.00 77.62 273 ALA A O 1
ATOM 2063 N N . THR A 1 274 ? 1.661 18.962 1.591 1.00 73.31 274 THR A N 1
ATOM 2064 C CA . THR A 1 274 ? 2.035 20.230 2.238 1.00 73.31 274 THR A CA 1
ATOM 2065 C C . THR A 1 274 ? 3.162 20.094 3.267 1.00 73.31 274 THR A C 1
ATOM 2067 O O . THR A 1 274 ? 3.765 21.095 3.659 1.00 73.31 274 THR A O 1
ATOM 2070 N N . ALA A 1 275 ? 3.459 18.870 3.710 1.00 62.34 275 ALA A N 1
ATOM 2071 C CA . ALA A 1 275 ? 4.459 18.574 4.722 1.00 62.34 275 ALA A CA 1
ATOM 2072 C C . ALA A 1 275 ? 5.846 19.018 4.235 1.00 62.34 275 ALA A C 1
ATOM 2074 O O . ALA A 1 275 ? 6.369 18.537 3.229 1.00 62.34 275 ALA A O 1
ATOM 2075 N N . PHE A 1 276 ? 6.425 19.980 4.958 1.00 55.81 276 PHE A N 1
ATOM 2076 C CA . PHE A 1 276 ? 7.767 20.543 4.755 1.00 55.81 276 PHE A CA 1
ATOM 2077 C C . PHE A 1 276 ? 8.013 21.294 3.434 1.00 55.81 276 PHE A C 1
ATOM 2079 O O . PHE A 1 276 ? 9.146 21.687 3.128 1.00 55.81 276 PHE A O 1
ATOM 2086 N N . THR A 1 277 ? 6.966 21.614 2.671 1.00 50.62 277 THR A N 1
ATOM 2087 C CA . THR A 1 277 ? 7.087 22.466 1.484 1.00 50.62 277 THR A CA 1
ATOM 2088 C C . THR A 1 277 ? 6.947 23.943 1.825 1.00 50.62 277 THR A C 1
ATOM 2090 O O . THR A 1 277 ? 5.947 24.575 1.502 1.00 50.62 277 THR A O 1
ATOM 2093 N N . ALA A 1 278 ? 8.018 24.514 2.376 1.00 44.88 278 ALA A N 1
ATOM 2094 C CA . ALA A 1 278 ? 8.445 25.826 1.902 1.00 44.88 278 ALA A CA 1
ATOM 2095 C C . ALA A 1 278 ? 9.392 25.711 0.691 1.00 44.88 278 ALA A C 1
ATOM 2097 O O . ALA A 1 278 ? 9.560 26.715 0.015 1.00 44.88 278 ALA A O 1
ATOM 2098 N N . LEU A 1 279 ? 9.992 24.540 0.365 1.00 43.09 279 LEU A N 1
ATOM 2099 C CA . LEU A 1 279 ? 10.978 24.484 -0.740 1.00 43.09 279 LEU A CA 1
ATOM 2100 C C . LEU A 1 279 ? 11.283 23.135 -1.452 1.00 43.09 279 LEU A C 1
ATOM 2102 O O . LEU A 1 279 ? 12.183 23.135 -2.282 1.00 43.09 279 LEU A O 1
ATOM 2106 N N . ASN A 1 280 ? 10.592 21.998 -1.234 1.00 47.66 280 ASN A N 1
ATOM 2107 C CA . ASN A 1 280 ? 10.813 20.767 -2.044 1.00 47.66 280 ASN A CA 1
ATOM 2108 C C . ASN A 1 280 ? 9.592 19.813 -2.091 1.00 47.66 280 ASN A C 1
ATOM 2110 O O . ASN A 1 280 ? 9.517 18.845 -1.338 1.00 47.66 280 ASN A O 1
ATOM 2114 N N . ALA A 1 281 ? 8.644 20.052 -3.000 1.00 48.72 281 ALA A N 1
ATOM 2115 C CA . ALA A 1 281 ? 7.388 19.299 -3.123 1.00 48.72 281 ALA A CA 1
ATOM 2116 C C . ALA A 1 281 ? 7.525 17.980 -3.909 1.00 48.72 281 ALA A C 1
ATOM 2118 O O . ALA A 1 281 ? 7.072 17.879 -5.048 1.00 48.72 281 ALA A O 1
ATOM 2119 N N . ALA A 1 282 ? 8.152 16.949 -3.331 1.00 56.44 282 ALA A N 1
ATOM 2120 C CA . ALA A 1 282 ? 8.194 15.631 -3.971 1.00 56.44 282 ALA A CA 1
ATOM 2121 C C . ALA A 1 282 ? 8.013 14.470 -2.984 1.00 56.44 282 ALA A C 1
ATOM 2123 O O . ALA A 1 282 ? 8.904 14.129 -2.204 1.00 56.44 282 ALA A O 1
ATOM 2124 N N . SER A 1 283 ? 6.893 13.757 -3.134 1.00 61.62 283 SER A N 1
ATOM 2125 C CA . SER A 1 283 ? 6.564 12.514 -2.424 1.00 61.62 283 SER A CA 1
ATOM 2126 C C . SER A 1 283 ? 7.570 11.375 -2.663 1.00 61.62 283 SER A C 1
ATOM 2128 O O . SER A 1 283 ? 7.464 10.317 -2.054 1.00 61.62 283 SER A O 1
ATOM 2130 N N . SER A 1 284 ? 8.527 11.542 -3.583 1.00 63.53 284 SER A N 1
ATOM 2131 C CA . SER A 1 284 ? 9.582 10.563 -3.859 1.00 63.53 284 SER A CA 1
ATOM 2132 C C . SER A 1 284 ? 10.691 10.530 -2.816 1.00 63.53 284 SER A C 1
ATOM 2134 O O . SER A 1 284 ? 11.449 9.566 -2.792 1.00 63.53 284 SER A O 1
ATOM 2136 N N . ARG A 1 285 ? 10.831 11.594 -2.018 1.00 72.06 285 ARG A N 1
ATOM 2137 C CA . ARG A 1 285 ? 11.886 11.725 -1.002 1.00 72.06 285 ARG A CA 1
ATOM 2138 C C . ARG A 1 285 ? 11.416 11.327 0.398 1.00 72.06 285 ARG A C 1
ATOM 2140 O O . ARG A 1 285 ? 12.210 11.357 1.327 1.00 72.06 285 ARG A O 1
ATOM 2147 N N . SER A 1 286 ? 10.139 10.978 0.542 1.00 77.25 286 SER A N 1
ATOM 2148 C CA . SER A 1 286 ? 9.524 10.569 1.801 1.00 77.25 286 SER A CA 1
ATOM 2149 C C . SER A 1 286 ? 8.824 9.223 1.664 1.00 77.25 286 SER A C 1
ATOM 2151 O O . SER A 1 286 ? 8.156 8.949 0.661 1.00 77.25 286 SER A O 1
ATOM 2153 N N . HIS A 1 287 ? 8.949 8.401 2.697 1.00 86.38 287 HIS A N 1
ATOM 2154 C CA . HIS A 1 287 ? 8.199 7.161 2.841 1.00 86.38 287 HIS A CA 1
ATOM 2155 C C . HIS A 1 287 ? 6.877 7.460 3.537 1.00 86.38 287 HIS A C 1
ATOM 2157 O O . HIS A 1 287 ? 6.816 8.326 4.404 1.00 86.38 287 HIS A O 1
ATOM 2163 N N . ALA A 1 288 ? 5.817 6.780 3.122 1.00 88.81 288 ALA A N 1
ATOM 2164 C CA . ALA A 1 288 ? 4.482 6.946 3.671 1.00 88.81 288 ALA A CA 1
ATOM 2165 C C . ALA A 1 288 ? 3.988 5.572 4.117 1.00 88.81 288 ALA A C 1
ATOM 2167 O O . ALA A 1 288 ? 4.062 4.622 3.336 1.00 88.81 288 ALA A O 1
ATOM 2168 N N . VAL A 1 289 ? 3.537 5.486 5.363 1.00 92.19 289 VAL A N 1
ATOM 2169 C CA . VAL A 1 289 ? 3.081 4.260 6.015 1.00 92.19 289 VAL A CA 1
ATOM 2170 C C . VAL A 1 289 ? 1.650 4.495 6.467 1.00 92.19 289 VAL A C 1
ATOM 2172 O O . VAL A 1 289 ? 1.408 5.291 7.371 1.00 92.19 289 VAL A O 1
ATOM 2175 N N . VAL A 1 290 ? 0.708 3.836 5.800 1.00 93.81 290 VAL A N 1
ATOM 2176 C CA . VAL A 1 290 ? -0.679 3.729 6.259 1.00 93.81 290 VAL A CA 1
ATOM 2177 C C . VAL A 1 290 ? -0.780 2.399 6.978 1.00 93.81 290 VAL A C 1
ATOM 2179 O O . VAL A 1 290 ? -0.397 1.395 6.389 1.00 93.81 290 VAL A O 1
ATOM 2182 N N . MET A 1 291 ? -1.269 2.413 8.212 1.00 94.06 291 MET A N 1
ATOM 2183 C CA . MET A 1 291 ? -1.446 1.214 9.019 1.00 94.06 291 MET A CA 1
ATOM 2184 C C . MET A 1 291 ? -2.908 1.084 9.426 1.00 94.06 291 MET A C 1
ATOM 2186 O O . MET A 1 291 ? -3.476 2.017 10.006 1.00 94.06 291 MET A O 1
ATOM 2190 N N . PHE A 1 292 ? -3.502 -0.068 9.130 1.00 93.31 292 PHE A N 1
ATOM 2191 C CA . PHE A 1 292 ? -4.821 -0.447 9.633 1.00 93.31 292 PHE A CA 1
ATOM 2192 C C . PHE A 1 292 ? -4.644 -1.422 10.785 1.00 93.31 292 PHE A C 1
ATOM 2194 O O . PHE A 1 292 ? -3.945 -2.413 10.628 1.00 93.31 292 PHE A O 1
ATOM 2201 N N . THR A 1 293 ? -5.288 -1.176 11.918 1.00 91.19 293 THR A N 1
ATOM 2202 C CA . THR A 1 293 ? -5.309 -2.116 13.042 1.00 91.19 293 THR A CA 1
ATOM 2203 C C . THR A 1 293 ? -6.737 -2.572 13.264 1.00 91.19 293 THR A C 1
ATOM 2205 O O . THR A 1 293 ? -7.613 -1.741 13.507 1.00 91.19 293 THR A O 1
ATOM 2208 N N . VAL A 1 294 ? -6.975 -3.878 13.177 1.00 90.19 294 VAL A N 1
ATOM 2209 C CA . VAL A 1 294 ? -8.277 -4.479 13.466 1.00 90.19 294 VAL A CA 1
ATOM 2210 C C . VAL A 1 294 ? -8.210 -5.166 14.816 1.00 90.19 294 VAL A C 1
ATOM 2212 O O . VAL A 1 294 ? -7.393 -6.055 15.039 1.00 90.19 294 VAL A O 1
ATOM 2215 N N . ILE A 1 295 ? -9.083 -4.739 15.717 1.00 88.75 295 ILE A N 1
ATOM 2216 C CA . ILE A 1 295 ? -9.238 -5.312 17.046 1.00 88.75 295 ILE A CA 1
ATOM 2217 C C . ILE A 1 295 ? -10.588 -6.011 17.069 1.00 88.75 295 ILE A C 1
ATOM 2219 O O . ILE A 1 295 ? -11.623 -5.361 16.937 1.00 88.75 295 ILE A O 1
ATOM 2223 N N . SER A 1 296 ? -10.573 -7.328 17.236 1.00 84.81 296 SER A N 1
ATOM 2224 C CA . SER A 1 296 ? -11.777 -8.153 17.305 1.00 84.81 296 SER A CA 1
ATOM 2225 C C . SER A 1 296 ? -11.982 -8.607 18.743 1.00 84.81 296 SER A C 1
ATOM 2227 O O . SER A 1 296 ? -11.113 -9.259 19.316 1.00 84.81 296 SER A O 1
ATOM 2229 N N . ARG A 1 297 ? -13.127 -8.275 19.341 1.00 82.62 297 ARG A N 1
ATOM 2230 C CA . ARG A 1 297 ? -13.499 -8.717 20.688 1.00 82.62 297 ARG A CA 1
ATOM 2231 C C . ARG A 1 297 ? -14.708 -9.609 20.649 1.00 82.62 297 ARG A C 1
ATOM 2233 O O . ARG A 1 297 ? -15.736 -9.232 20.105 1.00 82.62 297 ARG A O 1
ATOM 2240 N N . ARG A 1 298 ? -14.618 -10.759 21.306 1.00 78.44 298 ARG A N 1
ATOM 2241 C CA . ARG A 1 298 ? -15.760 -11.652 21.460 1.00 78.44 298 ARG A CA 1
ATOM 2242 C C . ARG A 1 298 ? -16.459 -11.394 22.788 1.00 78.44 298 ARG A C 1
ATOM 2244 O O . ARG A 1 298 ? -15.841 -11.491 23.845 1.00 78.44 298 ARG A O 1
ATOM 2251 N N . ALA A 1 299 ? -17.760 -11.119 22.751 1.00 65.69 299 ALA A N 1
ATOM 2252 C CA . ALA A 1 299 ? -18.563 -11.027 23.963 1.00 65.69 299 ALA A CA 1
ATOM 2253 C C . ALA A 1 299 ? -18.709 -12.420 24.601 1.00 65.69 299 ALA A C 1
ATOM 2255 O O . ALA A 1 299 ? -19.439 -13.280 24.098 1.00 65.69 299 ALA A O 1
ATOM 2256 N N . ILE A 1 300 ? -18.016 -12.658 25.716 1.00 60.31 300 ILE A N 1
ATOM 2257 C CA . ILE A 1 300 ? -18.163 -13.890 26.497 1.00 60.31 300 ILE A CA 1
ATOM 2258 C C . ILE A 1 300 ? -19.505 -13.814 27.233 1.00 60.31 300 ILE A C 1
ATOM 2260 O O . ILE A 1 300 ? -19.729 -12.919 28.049 1.00 60.31 300 ILE A O 1
ATOM 2264 N N . GLY A 1 301 ? -20.426 -14.728 26.924 1.00 50.28 301 GLY A N 1
ATOM 2265 C CA . GLY A 1 301 ? -21.678 -14.838 27.666 1.00 50.28 301 GLY A CA 1
ATOM 2266 C C . GLY A 1 301 ? -21.415 -15.288 29.096 1.00 50.28 301 GLY A C 1
ATOM 2267 O O . GLY A 1 301 ? -20.686 -16.255 29.305 1.00 50.28 301 GLY A O 1
ATOM 2268 N N . GLU A 1 302 ? -22.008 -14.598 30.072 1.00 44.31 302 GLU A N 1
ATOM 2269 C CA . GLU A 1 302 ? -21.967 -15.013 31.474 1.00 44.31 302 GLU A CA 1
ATOM 2270 C C . GLU A 1 302 ? -22.510 -16.443 31.596 1.00 44.31 302 GLU A C 1
ATOM 2272 O O . GLU A 1 302 ? -23.714 -16.694 31.506 1.00 44.31 302 GLU A O 1
ATOM 2277 N N . ALA A 1 303 ? -21.611 -17.409 31.791 1.00 39.88 303 ALA A N 1
ATOM 2278 C CA . ALA A 1 303 ? -22.000 -18.737 32.220 1.00 39.88 303 ALA A CA 1
ATOM 2279 C C . ALA A 1 303 ? -22.590 -18.607 33.629 1.00 39.88 303 ALA A C 1
ATOM 2281 O O . ALA A 1 303 ? -21.950 -18.087 34.544 1.00 39.88 303 ALA A O 1
ATOM 2282 N N . HIS A 1 304 ? -23.834 -19.057 33.785 1.00 40.94 304 HIS A N 1
ATOM 2283 C CA . HIS A 1 304 ? -24.540 -19.110 35.059 1.00 40.94 304 HIS A CA 1
ATOM 2284 C C . HIS A 1 304 ? -23.629 -19.641 36.183 1.00 40.94 304 HIS A C 1
ATOM 2286 O O . HIS A 1 304 ? -23.311 -20.826 36.228 1.00 40.94 304 HIS A O 1
ATOM 2292 N N . GLY A 1 305 ? -23.279 -18.763 37.126 1.00 41.31 305 GLY A N 1
ATOM 2293 C CA . GLY A 1 305 ? -22.877 -19.141 38.479 1.00 41.31 305 GLY A CA 1
ATOM 2294 C C . GLY A 1 305 ? -21.465 -19.699 38.669 1.00 41.31 305 GLY A C 1
ATOM 2295 O O . GLY A 1 305 ? -21.322 -20.763 39.258 1.00 41.31 305 GLY A O 1
ATOM 2296 N N . SER A 1 306 ? -20.422 -18.947 38.322 1.00 31.03 306 SER A N 1
ATOM 2297 C CA . SER A 1 306 ? -19.184 -18.941 39.120 1.00 31.03 306 SER A CA 1
ATOM 2298 C C . SER A 1 306 ? -18.369 -17.688 38.823 1.00 31.03 306 SER A C 1
ATOM 2300 O O . SER A 1 306 ? -17.979 -17.453 37.685 1.00 31.03 306 SER A O 1
ATOM 2302 N N . ILE A 1 307 ? -18.115 -16.888 39.856 1.00 46.91 307 ILE A N 1
ATOM 2303 C CA . ILE A 1 307 ? -17.222 -15.731 39.800 1.00 46.91 307 ILE A CA 1
ATOM 2304 C C . ILE A 1 307 ? -15.795 -16.250 39.570 1.00 46.91 307 ILE A C 1
ATOM 2306 O O . ILE A 1 307 ? -15.201 -16.840 40.470 1.00 46.91 307 ILE A O 1
ATOM 2310 N N . ALA A 1 308 ? -15.255 -16.019 38.376 1.00 33.09 308 ALA A N 1
ATOM 2311 C CA . ALA A 1 308 ? -13.824 -16.007 38.090 1.00 33.09 308 ALA A CA 1
ATOM 2312 C C . ALA A 1 308 ? -13.558 -14.884 37.069 1.00 33.09 308 ALA A C 1
ATOM 2314 O O . ALA A 1 308 ? -14.410 -14.647 36.210 1.00 33.09 308 ALA A O 1
ATOM 2315 N N . PRO A 1 309 ? -12.447 -14.138 37.194 1.00 38.53 309 PRO A N 1
ATOM 2316 C CA . PRO A 1 309 ? -12.216 -12.938 36.404 1.00 38.53 309 PRO A CA 1
ATOM 2317 C C . PRO A 1 309 ? -11.969 -13.286 34.935 1.00 38.53 309 PRO A C 1
ATOM 2319 O O . PRO A 1 309 ? -11.361 -14.309 34.619 1.00 38.53 309 PRO A O 1
ATOM 2322 N N . ALA A 1 310 ? -12.466 -12.405 34.069 1.00 39.03 310 ALA A N 1
ATOM 2323 C CA . ALA A 1 310 ? -12.310 -12.432 32.627 1.00 39.03 310 ALA A CA 1
ATOM 2324 C C . ALA A 1 310 ? -10.832 -12.571 32.238 1.00 39.03 310 ALA A C 1
ATOM 2326 O O . ALA A 1 310 ? -10.033 -11.665 32.466 1.00 39.03 310 ALA A O 1
ATOM 2327 N N . ALA A 1 311 ? -10.479 -13.715 31.656 1.00 37.88 311 ALA A N 1
ATOM 2328 C CA . ALA A 1 311 ? -9.402 -13.752 30.689 1.00 37.88 311 ALA A CA 1
ATOM 2329 C C . ALA A 1 311 ? -10.030 -13.249 29.389 1.00 37.88 311 ALA A C 1
ATOM 2331 O O . ALA A 1 311 ? -10.826 -13.956 28.767 1.00 37.88 311 ALA A O 1
ATOM 2332 N N . ASP A 1 312 ? -9.769 -11.986 29.062 1.00 39.94 312 ASP A N 1
ATOM 2333 C CA . ASP A 1 312 ? -9.989 -11.481 27.718 1.00 39.94 312 ASP A CA 1
ATOM 2334 C C . ASP A 1 312 ? -9.192 -12.389 26.776 1.00 39.94 312 ASP A C 1
ATOM 2336 O O . ASP A 1 312 ? -7.961 -12.401 26.817 1.00 39.94 312 ASP A O 1
ATOM 2340 N N . ASP A 1 313 ? -9.883 -13.175 25.948 1.00 39.53 313 ASP A N 1
ATOM 2341 C CA . ASP A 1 313 ? -9.292 -13.732 24.730 1.00 39.53 313 ASP A CA 1
ATOM 2342 C C . ASP A 1 313 ? -9.049 -12.534 23.799 1.00 39.53 313 ASP A C 1
ATOM 2344 O O . ASP A 1 313 ? -9.831 -12.220 22.898 1.00 39.53 313 ASP A O 1
ATOM 2348 N N . LEU A 1 314 ? -7.993 -11.781 24.107 1.00 40.66 314 LEU A N 1
ATOM 2349 C CA . LEU A 1 314 ? -7.421 -10.775 23.239 1.00 40.66 314 LEU A CA 1
ATOM 2350 C C . LEU A 1 314 ? -6.800 -11.552 22.079 1.00 40.66 314 LEU A C 1
ATOM 2352 O O . LEU A 1 314 ? -5.668 -12.019 22.167 1.00 40.66 314 LEU A O 1
ATOM 2356 N N . LEU A 1 315 ? -7.566 -11.745 21.002 1.00 41.34 315 LEU A N 1
ATOM 2357 C CA . LEU A 1 315 ? -6.942 -11.997 19.711 1.00 41.34 315 LEU A CA 1
ATOM 2358 C C . LEU A 1 315 ? -6.009 -10.812 19.454 1.00 41.34 315 LEU A C 1
ATOM 2360 O O . LEU A 1 315 ? -6.460 -9.663 19.489 1.00 41.34 315 LEU A O 1
ATOM 2364 N N . ASP A 1 316 ? -4.720 -11.101 19.267 1.00 38.25 316 ASP A N 1
ATOM 2365 C CA . ASP A 1 316 ? -3.703 -10.090 18.998 1.00 38.25 316 ASP A CA 1
ATOM 2366 C C . ASP A 1 316 ? -4.194 -9.126 17.902 1.00 38.25 316 ASP A C 1
ATOM 2368 O O . ASP A 1 316 ? -4.766 -9.573 16.900 1.00 38.25 316 ASP A O 1
ATOM 2372 N N . PRO A 1 317 ? -4.014 -7.804 18.075 1.00 42.59 317 PRO A N 1
ATOM 2373 C CA . PRO A 1 317 ? -4.429 -6.835 17.072 1.00 42.59 317 PRO A CA 1
ATOM 2374 C C . PRO A 1 317 ? -3.692 -7.109 15.755 1.00 42.59 317 PRO A C 1
ATOM 2376 O O . PRO A 1 317 ? -2.476 -6.941 15.672 1.00 42.59 317 PRO A O 1
ATOM 2379 N N . ALA A 1 318 ? -4.431 -7.508 14.719 1.00 40.12 318 ALA A N 1
ATOM 2380 C CA . ALA A 1 318 ? -3.873 -7.726 13.390 1.00 40.12 318 ALA A CA 1
ATOM 2381 C C . ALA A 1 318 ? -3.682 -6.374 12.685 1.00 40.12 318 ALA A C 1
ATOM 2383 O O . ALA A 1 318 ? -4.625 -5.582 12.553 1.00 40.12 318 ALA A O 1
ATOM 2384 N N . GLY A 1 319 ? -2.446 -6.091 12.266 1.00 38.50 319 GLY A N 1
ATOM 2385 C CA . GLY A 1 319 ? -2.071 -4.894 11.510 1.00 38.50 319 GLY A CA 1
ATOM 2386 C C . GLY A 1 319 ? -1.898 -5.161 10.008 1.00 38.50 319 GLY A C 1
ATOM 2387 O O . GLY A 1 319 ? -1.376 -6.214 9.644 1.00 38.50 319 GLY A O 1
ATOM 2388 N N . VAL A 1 320 ? -2.287 -4.212 9.142 1.00 36.53 320 VAL A N 1
ATOM 2389 C CA . VAL A 1 320 ? -1.950 -4.163 7.691 1.00 36.53 320 VAL A CA 1
ATOM 2390 C C . VAL A 1 320 ? -1.116 -2.942 7.366 1.00 36.53 320 VAL A C 1
ATOM 2392 O O . VAL A 1 320 ? -1.533 -1.855 7.834 1.00 36.53 320 VAL A O 1
#

Mean predicted aligned error: 16.11 Å

Solvent-accessible surface area (backbone atoms only — not comparable to full-atom values): 20608 Å² total; per-residue (Å²): 131,81,78,80,79,75,55,88,84,77,55,91,82,47,72,47,72,46,62,69,87,56,91,90,54,76,71,87,67,31,64,41,77,42,94,80,37,23,35,36,34,41,48,49,90,97,50,81,71,46,78,49,78,46,77,27,44,41,53,54,83,56,47,52,66,55,53,29,62,74,69,42,48,64,40,53,51,40,27,77,73,53,34,77,30,82,87,84,80,82,76,63,82,92,52,46,54,62,52,49,38,66,26,79,47,91,93,44,45,9,42,54,63,49,50,47,47,51,49,52,56,47,59,59,42,60,55,46,55,59,56,57,68,64,70,71,58,80,80,74,83,76,78,80,82,89,77,88,86,85,88,80,89,84,85,90,77,91,80,87,86,85,89,79,88,77,83,91,80,91,81,90,79,89,78,90,82,92,79,90,74,85,86,69,83,77,75,74,85,71,93,60,81,90,74,68,69,81,79,77,72,96,73,79,52,68,69,40,61,50,75,48,40,32,41,33,41,37,37,43,42,90,94,34,28,37,32,30,83,44,76,86,53,68,69,43,48,79,46,75,56,98,93,41,78,47,58,51,89,59,67,69,44,78,39,95,43,59,69,58,43,55,50,50,52,53,49,23,54,52,43,55,62,56,56,80,48,91,81,65,84,52,78,76,71,39,52,75,48,72,38,42,36,43,39,56,41,66,37,78,57,85,67,88,86,71,97,70,82,85,78,75,74,69,56,65,68,14,35,60

Secondary structure (DSSP, 8-state):
-PPPPPPTTSSPP-EEEPPPP-TT-S-TTSEEE-TTSSEEEE--TTS--EEEE-SEEE-TT--HHHHIIIIIHHHHHHHHTT----------TTSSHHHHHH---TTS--HHHHHHHHHHHHHHHHHHHHHHHHHTS-----PPPP----------------------------------------PPPPS-SSS-PPP--TTPPTT-EEEEEEEEEEEEETTEEEESS-TT---BEEEEETTEEEEET---EE-SSHHHHHHHHHHHHHHHHHTTTTS---TTSEEEEEEEEEEEEE-----TT------------EE-

Nearest PDB structures (foldseek):
  7a5e-assembly2_B  TM=8.489E-01  e=2.939E-14  Caenorhabditis elegans
  3j2u-assembly1_K-1  TM=7.423E-01  e=1.372E-12  Drosophila melanogaster
  1v8j-assembly1_A  TM=7.307E-01  e=5.919E-13  Mus musculus
  3kar-assembly1_A  TM=8.074E-01  e=1.427E-11  Saccharomyces cerevisiae
  5mio-assembly3_C  TM=7.694E-01  e=3.116E-11  Homo sapiens

Sequence (320 aa):
MLPPVPSPADRVRVYVRVRPRMDEDGSPNAVQLHPDGRSLTIQRENRATAKFEFDGVLPPSASQADVYSCAVAPIVADVLAGYNGTVMAYGQTGAGKTYTLSSMSQNSIGMIPRAAAELFAALARDSVEADESVEMAPRRFASPPLASRQPTQQSDSSSASRLGDSRARRRSASRSGSEEGSIAPRLAPEAEHLDRLPPRTPASRPGEVEHTVLLSYIQIYQEAVQDLLCPE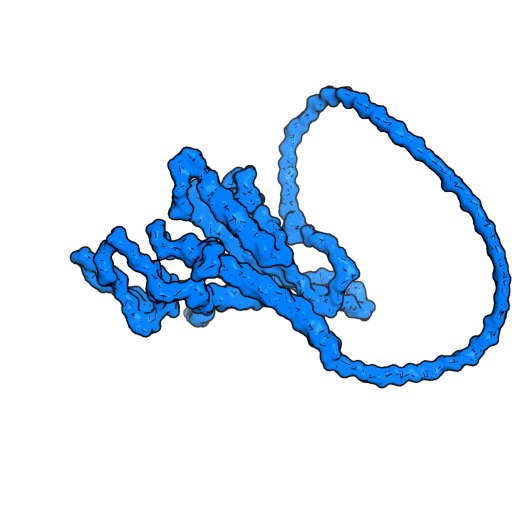SENLSIRESEAGVFVWGAQQREVSSLEQCLALVRAGDANRATAFTALNAASSRSHAVVMFTVISRRAIGEAHGSIAPAADDLLDPAGV

pLDDT: mean 70.91, std 24.92, range [27.48, 97.19]

Foldseek 3Di:
DDPDDDDPVPDDADEAEFADDDPPDPDPVQWADDPVQFKIWGDDVPDDIDIDGGNGYHYNPDALVNCQVRPPVVQLVCLVVLAAHDDDDDDAPPRCRCQAAPDPDPRRHHNPLVSLVVNQVVLVVLQVVQVVVVVPDDPDPPDDDDDDDDDDDDDDDDDDDDDDDDDDDDDDDDDDDDDDDDDDPPDDDPDPPVPDDPPDPPDDDAFGKDKWKKKWKWKQAPNFIATLLCLVDGGWDWDADPVGIDTPPTDIDIDPDSVSVSVSSVSSVVSLQVPPPPPDRDPRRMDMDMKMWMWIFGRHPPDPDDDDDDPGPGSDTHMD